Protein AF-A0A1B6G9Z6-F1 (afdb_monomer_lite)

Structure (mmCIF, N/CA/C/O backbone):
data_AF-A0A1B6G9Z6-F1
#
_entry.id   AF-A0A1B6G9Z6-F1
#
loop_
_atom_site.group_PDB
_atom_site.id
_atom_site.type_symbol
_atom_site.label_atom_id
_atom_site.label_alt_id
_atom_site.label_comp_id
_atom_site.label_asym_id
_atom_site.label_entity_id
_atom_site.label_seq_id
_atom_site.pdbx_PDB_ins_code
_atom_site.Cartn_x
_atom_site.Cartn_y
_atom_site.Cartn_z
_atom_site.occupancy
_atom_site.B_iso_or_equiv
_atom_site.auth_seq_id
_atom_site.auth_comp_id
_atom_site.auth_asym_id
_atom_site.auth_atom_id
_atom_site.pdbx_PDB_model_num
ATOM 1 N N . LYS A 1 1 ? 22.638 -33.153 -38.000 1.00 48.25 1 LYS A N 1
ATOM 2 C CA . LYS A 1 1 ? 23.305 -31.864 -37.708 1.00 48.25 1 LYS A CA 1
ATOM 3 C C . LYS A 1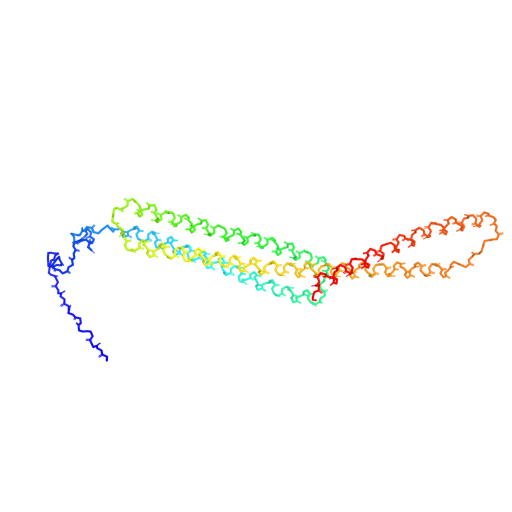 1 ? 23.834 -31.352 -39.032 1.00 48.25 1 LYS A C 1
ATOM 5 O O . LYS A 1 1 ? 24.770 -31.950 -39.539 1.00 48.25 1 LYS A O 1
ATOM 10 N N . GLU A 1 2 ? 23.176 -30.371 -39.636 1.00 52.16 2 GLU A N 1
ATOM 11 C CA . GLU A 1 2 ? 23.691 -29.736 -40.850 1.00 52.16 2 GLU A CA 1
ATOM 12 C C . GLU A 1 2 ? 24.835 -28.799 -40.450 1.00 52.16 2 GLU A C 1
ATOM 14 O O . GLU A 1 2 ? 24.663 -27.921 -39.604 1.00 52.16 2 GLU A O 1
ATOM 19 N N . GLU A 1 3 ? 26.029 -29.048 -40.985 1.00 55.34 3 GLU A N 1
ATOM 20 C CA . GLU A 1 3 ? 27.157 -28.125 -40.881 1.00 55.34 3 GLU A CA 1
ATOM 21 C C . GLU A 1 3 ? 26.872 -26.924 -41.781 1.00 55.34 3 GLU A C 1
ATOM 23 O O . GLU A 1 3 ? 26.951 -27.017 -43.008 1.00 55.34 3 GLU A O 1
ATOM 28 N N . PHE A 1 4 ? 26.549 -25.780 -41.182 1.00 66.25 4 PHE A N 1
ATOM 29 C CA . PHE A 1 4 ? 26.528 -24.519 -41.910 1.00 66.25 4 PHE A CA 1
ATOM 30 C C . PHE A 1 4 ? 27.957 -24.191 -42.361 1.00 66.25 4 PHE A C 1
ATOM 32 O O . PHE A 1 4 ? 28.792 -23.741 -41.576 1.00 66.25 4 PHE A O 1
ATOM 39 N N . LYS A 1 5 ? 28.261 -24.446 -43.637 1.00 70.50 5 LYS A N 1
ATOM 40 C CA . LYS A 1 5 ? 29.499 -23.985 -44.272 1.00 70.50 5 LYS A CA 1
ATOM 41 C C . LYS A 1 5 ? 29.357 -22.500 -44.586 1.00 70.50 5 LYS A C 1
ATOM 43 O O . LYS A 1 5 ? 28.778 -22.126 -45.603 1.00 70.50 5 LYS A O 1
ATOM 48 N N . PHE A 1 6 ? 29.884 -21.653 -43.710 1.00 80.00 6 PHE A N 1
ATOM 49 C CA . PHE A 1 6 ? 29.958 -20.216 -43.955 1.00 80.00 6 PHE A CA 1
ATOM 50 C C . PHE A 1 6 ? 31.051 -19.926 -44.989 1.00 80.00 6 PHE A C 1
ATOM 52 O O . PHE A 1 6 ? 32.215 -20.281 -44.800 1.00 80.00 6 PHE A O 1
ATOM 59 N N . LYS A 1 7 ? 30.674 -19.292 -46.103 1.00 80.00 7 LYS A N 1
ATOM 60 C CA . LYS A 1 7 ? 31.621 -18.809 -47.111 1.00 80.00 7 LYS A CA 1
ATOM 61 C C . LYS A 1 7 ? 32.137 -17.443 -46.664 1.00 80.00 7 LYS A C 1
ATOM 63 O O . LYS A 1 7 ? 31.381 -16.480 -46.651 1.00 80.00 7 LYS A O 1
ATOM 68 N N . VAL A 1 8 ? 33.414 -17.369 -46.302 1.00 83.19 8 VAL A N 1
ATOM 69 C CA . VAL A 1 8 ? 34.079 -16.097 -45.989 1.00 83.19 8 VAL A CA 1
ATOM 70 C C . VAL A 1 8 ? 34.556 -15.469 -47.294 1.00 83.19 8 VAL A C 1
ATOM 72 O O . VAL A 1 8 ? 35.263 -16.112 -48.070 1.00 83.19 8 VAL A O 1
ATOM 75 N N . VAL A 1 9 ? 34.157 -14.223 -47.539 1.00 85.50 9 VAL A N 1
ATOM 76 C CA . VAL A 1 9 ? 34.602 -13.423 -48.684 1.00 85.50 9 VAL A CA 1
ATOM 77 C C . VAL A 1 9 ? 35.387 -12.236 -48.145 1.00 85.50 9 VAL A C 1
ATOM 79 O O . VAL A 1 9 ? 34.889 -11.496 -47.301 1.00 85.50 9 VAL A O 1
ATOM 82 N N . VAL A 1 10 ? 36.625 -12.073 -48.609 1.00 87.44 10 VAL A N 1
ATOM 83 C CA . VAL A 1 10 ? 37.470 -10.928 -48.255 1.00 87.44 10 VAL A CA 1
ATOM 84 C C . VAL A 1 10 ? 37.261 -9.852 -49.314 1.00 87.44 10 VAL A C 1
ATOM 86 O O . VAL A 1 10 ? 37.514 -10.101 -50.489 1.00 87.44 10 VAL A O 1
ATOM 89 N N . CYS A 1 11 ? 36.782 -8.682 -48.896 1.00 88.00 11 CYS A N 1
ATOM 90 C CA . CYS A 1 11 ? 36.638 -7.507 -49.756 1.00 88.00 11 CYS A CA 1
ATOM 91 C C . CYS A 1 11 ? 37.896 -6.645 -49.622 1.00 88.00 11 CYS A C 1
ATOM 93 O O . CYS A 1 11 ? 38.324 -6.363 -48.501 1.00 88.00 11 CYS A O 1
ATOM 95 N N . SER A 1 12 ? 38.501 -6.255 -50.745 1.00 88.25 12 SER A N 1
ATOM 96 C CA . SER A 1 12 ? 39.761 -5.493 -50.750 1.00 88.25 12 SER A CA 1
ATOM 97 C C . SER A 1 12 ? 39.516 -3.982 -50.744 1.00 88.25 12 SER A C 1
ATOM 99 O O . SER A 1 12 ? 40.398 -3.210 -50.371 1.00 88.25 12 SER A O 1
ATOM 101 N N . CYS A 1 13 ? 38.317 -3.569 -51.154 1.00 89.19 13 CYS A N 1
ATOM 102 C CA . CYS A 1 13 ? 37.843 -2.193 -51.169 1.00 89.19 13 CYS A CA 1
ATOM 103 C C . CYS A 1 13 ? 36.321 -2.129 -50.937 1.00 89.19 13 CYS A C 1
ATOM 105 O O . CYS A 1 13 ? 35.643 -3.156 -50.840 1.00 89.19 13 CYS A O 1
ATOM 107 N N . VAL A 1 14 ? 35.781 -0.916 -50.817 1.00 89.38 14 VAL A N 1
ATOM 108 C CA . VAL A 1 14 ? 34.354 -0.674 -50.544 1.00 89.38 14 VAL A CA 1
ATOM 109 C C . VAL A 1 14 ? 33.478 -1.078 -51.741 1.00 89.38 14 VAL A C 1
ATOM 111 O O . VAL A 1 14 ? 32.367 -1.572 -51.568 1.00 89.38 14 VAL A O 1
ATOM 114 N N . GLU A 1 15 ? 34.002 -0.982 -52.960 1.00 89.69 15 GLU A N 1
ATOM 115 C CA . GLU A 1 15 ? 33.318 -1.403 -54.184 1.00 89.69 15 GLU A CA 1
ATOM 116 C C . GLU A 1 15 ? 33.105 -2.924 -54.245 1.00 89.69 15 GLU A C 1
ATOM 118 O O . GLU A 1 15 ? 32.076 -3.376 -54.750 1.00 89.69 15 GLU A O 1
ATOM 123 N N . ASP A 1 16 ? 34.039 -3.717 -53.702 1.00 91.44 16 ASP A N 1
ATOM 124 C 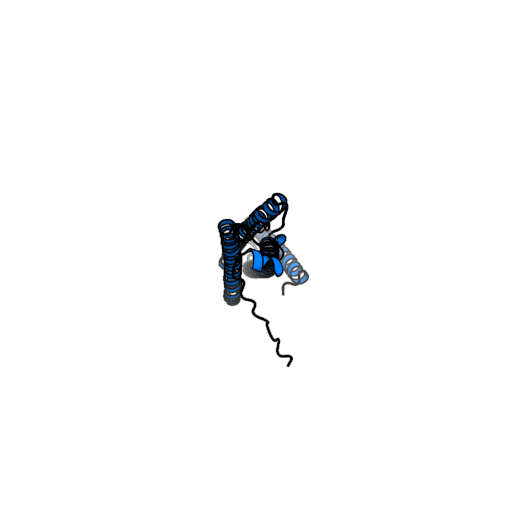CA . ASP A 1 16 ? 33.874 -5.169 -53.560 1.00 91.44 16 ASP A CA 1
ATOM 125 C C . ASP A 1 16 ? 32.736 -5.488 -52.583 1.00 91.44 16 ASP A C 1
ATOM 127 O O . ASP A 1 16 ? 31.934 -6.385 -52.836 1.00 91.44 16 ASP A O 1
ATOM 131 N N . LEU A 1 17 ? 32.632 -4.728 -51.485 1.00 89.81 17 LEU A N 1
ATOM 132 C CA . LEU A 1 17 ? 31.584 -4.896 -50.475 1.00 89.81 17 LEU A CA 1
ATOM 133 C C . LEU A 1 17 ? 30.188 -4.644 -51.065 1.00 89.81 17 LEU A C 1
ATOM 135 O O . LEU A 1 17 ? 29.261 -5.409 -50.792 1.00 89.81 17 LEU A O 1
ATOM 139 N N . HIS A 1 18 ? 30.046 -3.631 -51.926 1.00 90.81 18 HIS A N 1
ATOM 140 C CA . HIS A 1 18 ? 28.778 -3.287 -52.587 1.00 90.81 18 HIS A CA 1
ATOM 141 C C . HIS A 1 18 ? 28.264 -4.368 -53.556 1.00 90.81 18 HIS A C 1
ATOM 143 O O . HIS A 1 18 ? 27.102 -4.319 -53.953 1.00 90.81 18 HIS A O 1
ATOM 149 N N . GLN A 1 19 ? 29.089 -5.354 -53.935 1.00 89.62 19 GLN A N 1
ATOM 150 C CA . GLN A 1 19 ? 28.644 -6.514 -54.726 1.00 89.62 19 GLN A CA 1
ATOM 151 C C . GLN A 1 19 ? 27.875 -7.543 -53.886 1.00 89.62 19 GLN A C 1
ATOM 153 O O . GLN A 1 19 ? 27.158 -8.376 -54.444 1.00 89.62 19 GLN A O 1
ATOM 158 N N . TYR A 1 20 ? 28.038 -7.506 -52.559 1.00 89.69 20 TYR A N 1
ATOM 159 C CA . TYR A 1 20 ? 27.453 -8.473 -51.628 1.00 89.69 20 TYR A CA 1
ATOM 160 C C . TYR A 1 20 ? 26.425 -7.856 -50.679 1.00 89.69 20 TYR A C 1
ATOM 162 O O . TYR A 1 20 ? 25.538 -8.573 -50.222 1.00 89.69 20 TYR A O 1
ATOM 170 N N . VAL A 1 21 ? 26.548 -6.562 -50.369 1.00 89.00 21 VAL A N 1
ATOM 171 C CA . VAL A 1 21 ? 25.676 -5.844 -49.429 1.00 89.00 21 VAL A CA 1
ATOM 172 C C . VAL A 1 21 ? 25.135 -4.588 -50.097 1.00 89.00 21 VAL A C 1
ATOM 174 O O . VAL A 1 21 ? 25.886 -3.830 -50.714 1.00 89.00 21 VAL A O 1
ATOM 177 N N . ASP A 1 22 ? 23.828 -4.365 -49.972 1.00 89.06 22 ASP A N 1
ATOM 178 C CA . ASP A 1 22 ? 23.182 -3.193 -50.550 1.00 89.06 22 ASP A CA 1
ATOM 179 C C . ASP A 1 22 ? 23.637 -1.912 -49.828 1.00 89.06 22 ASP A C 1
ATOM 181 O O . ASP A 1 22 ? 23.795 -1.875 -48.607 1.00 89.06 22 ASP A O 1
ATOM 185 N N . LYS A 1 23 ? 23.820 -0.819 -50.574 1.00 88.81 23 LYS A N 1
ATOM 186 C CA . LYS A 1 23 ? 24.218 0.480 -50.006 1.00 88.81 23 LYS A CA 1
ATOM 187 C C . LYS A 1 23 ? 23.207 1.024 -48.997 1.00 88.81 23 LYS A C 1
ATOM 189 O O . LYS A 1 23 ? 23.567 1.848 -48.162 1.00 88.81 23 LYS A O 1
ATOM 194 N N . THR A 1 24 ? 21.947 0.609 -49.064 1.00 85.12 24 THR A N 1
ATOM 195 C CA . THR A 1 24 ? 20.906 0.962 -48.086 1.00 85.12 24 THR A CA 1
ATOM 196 C C . THR A 1 24 ? 21.105 0.298 -46.727 1.00 85.12 24 THR A C 1
ATOM 198 O O . THR A 1 24 ? 20.590 0.796 -45.727 1.00 85.12 24 THR A O 1
ATOM 201 N N . GLU A 1 25 ? 21.904 -0.767 -46.670 1.00 84.25 25 GLU A N 1
ATOM 202 C CA . GLU A 1 25 ? 22.231 -1.506 -45.449 1.00 84.25 25 GLU A CA 1
ATOM 203 C C . GLU A 1 25 ? 23.572 -1.081 -44.828 1.00 84.25 25 GLU A C 1
ATOM 205 O O . GLU A 1 25 ? 23.934 -1.538 -43.745 1.00 84.25 25 GLU A O 1
ATOM 210 N N . LEU A 1 26 ? 24.307 -0.195 -45.501 1.00 87.00 26 LEU A N 1
ATOM 211 C CA . LEU A 1 26 ? 25.615 0.288 -45.074 1.00 87.00 26 LEU A CA 1
ATOM 212 C C . LEU A 1 26 ? 25.521 1.709 -44.528 1.00 87.00 26 LEU A C 1
ATOM 214 O O . LEU A 1 26 ? 24.761 2.542 -45.026 1.00 87.00 26 LEU A O 1
ATOM 218 N N . THR A 1 27 ? 26.324 1.996 -43.513 1.00 87.69 27 THR A N 1
ATOM 219 C CA . THR A 1 27 ? 26.479 3.330 -42.935 1.00 87.69 27 THR A CA 1
ATOM 220 C C . THR A 1 27 ? 27.349 4.221 -43.830 1.00 87.69 27 THR A C 1
ATOM 222 O O . THR A 1 27 ? 28.038 3.752 -44.739 1.00 87.69 27 THR A O 1
ATOM 225 N N . THR A 1 28 ? 27.300 5.537 -43.618 1.00 85.06 28 THR A N 1
ATOM 226 C CA . THR A 1 28 ? 27.962 6.520 -44.499 1.00 85.06 28 THR A CA 1
ATOM 227 C C . THR A 1 28 ? 29.490 6.406 -44.542 1.00 85.06 28 THR A C 1
ATOM 229 O O . THR A 1 28 ? 30.104 6.846 -45.503 1.00 85.06 28 THR A O 1
ATOM 232 N N . ASP A 1 29 ? 30.114 5.818 -43.524 1.00 87.06 29 ASP A N 1
ATOM 233 C CA . ASP A 1 29 ? 31.548 5.493 -43.467 1.00 87.06 29 ASP A CA 1
ATOM 234 C C . ASP A 1 29 ? 31.970 4.370 -44.433 1.00 87.06 29 ASP A C 1
ATOM 236 O O . ASP A 1 29 ? 33.158 4.229 -44.716 1.00 87.06 29 ASP A O 1
ATOM 240 N N . LEU A 1 30 ? 31.009 3.611 -44.973 1.00 89.38 30 LEU A N 1
ATOM 241 C CA . LEU A 1 30 ? 31.205 2.549 -45.968 1.00 89.38 30 LEU A CA 1
ATOM 242 C C . LEU A 1 30 ? 30.547 2.890 -47.324 1.00 89.38 30 LEU A C 1
ATOM 244 O O . LEU A 1 30 ? 30.131 1.994 -48.064 1.00 89.38 30 LEU A O 1
ATOM 248 N N . ASP A 1 31 ? 30.407 4.184 -47.637 1.00 87.62 31 ASP A N 1
ATOM 249 C CA . ASP A 1 31 ? 29.687 4.709 -48.815 1.00 87.62 31 ASP A CA 1
ATOM 250 C C . ASP A 1 31 ? 28.237 4.202 -48.940 1.00 87.62 31 ASP A C 1
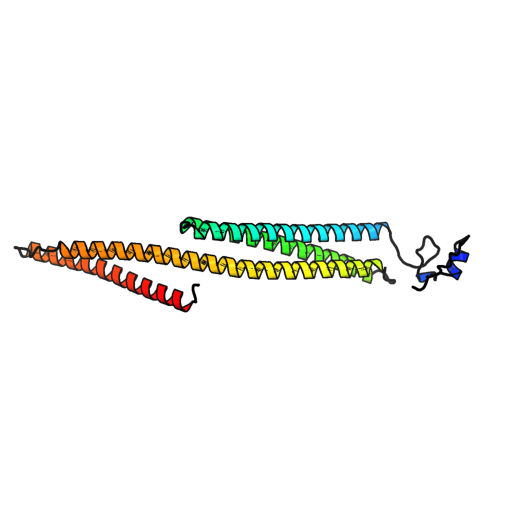ATOM 252 O O . ASP A 1 31 ? 27.693 4.012 -50.037 1.00 87.62 31 ASP A O 1
ATOM 256 N N . GLY A 1 32 ? 27.602 3.966 -47.792 1.00 86.94 32 GLY A N 1
ATOM 257 C CA . GLY A 1 32 ? 26.201 3.598 -47.693 1.00 86.94 32 GLY A CA 1
ATOM 258 C C . GLY A 1 32 ? 25.258 4.777 -47.446 1.00 86.94 32 GLY A C 1
ATOM 259 O O . GLY A 1 32 ? 25.655 5.940 -47.372 1.00 86.94 32 GLY A O 1
ATOM 260 N N . THR A 1 33 ? 23.970 4.464 -47.325 1.00 85.06 33 THR A N 1
ATOM 261 C CA . THR A 1 33 ? 22.868 5.425 -47.134 1.00 85.06 33 THR A CA 1
ATOM 262 C C . THR A 1 33 ? 22.050 5.157 -45.868 1.00 85.06 33 THR A C 1
ATOM 264 O O . THR A 1 33 ? 21.097 5.890 -45.588 1.00 85.06 33 THR A O 1
ATOM 267 N N . MET A 1 34 ? 22.420 4.143 -45.076 1.00 82.19 34 MET A N 1
ATOM 268 C CA . MET A 1 34 ? 21.815 3.896 -43.772 1.00 82.19 34 MET A CA 1
ATOM 269 C C . MET A 1 34 ? 22.160 5.056 -42.828 1.00 82.19 34 MET A C 1
ATOM 271 O O . MET A 1 34 ? 23.344 5.332 -42.603 1.00 82.19 34 MET A O 1
ATOM 275 N N . PRO A 1 35 ? 21.158 5.732 -42.241 1.00 74.81 35 PRO A N 1
ATOM 276 C CA . PRO A 1 35 ? 21.417 6.710 -41.199 1.00 74.81 35 PRO A CA 1
ATOM 277 C C . PRO A 1 35 ? 21.935 5.974 -39.964 1.00 74.81 35 PRO A C 1
ATOM 279 O O . PRO A 1 35 ? 21.319 5.016 -39.502 1.00 74.81 35 PRO A O 1
ATOM 282 N N . TYR A 1 36 ? 23.081 6.401 -39.448 1.00 81.25 36 TYR A N 1
ATOM 283 C CA . TYR A 1 36 ? 23.613 5.903 -38.188 1.00 81.25 36 TYR A CA 1
ATOM 284 C C . TYR A 1 36 ? 24.434 6.987 -37.505 1.00 81.25 36 TYR A C 1
ATOM 286 O O . TYR A 1 36 ? 25.296 7.617 -38.117 1.00 81.25 36 TYR A O 1
ATOM 294 N N . SER A 1 37 ? 24.201 7.175 -36.209 1.00 82.88 37 SER A N 1
ATOM 295 C CA . SER A 1 37 ? 25.054 7.999 -35.357 1.00 82.88 37 SER A CA 1
ATOM 296 C C . SER A 1 37 ? 25.464 7.220 -34.116 1.00 82.88 37 SER A C 1
ATOM 298 O O . SER A 1 37 ? 24.653 6.946 -33.230 1.00 82.88 37 SER A O 1
ATOM 300 N N . HIS A 1 38 ? 26.753 6.890 -34.025 1.00 84.19 38 HIS A N 1
ATOM 301 C CA . HIS A 1 38 ? 27.295 6.135 -32.896 1.00 84.19 38 HIS A CA 1
ATOM 302 C C . HIS A 1 38 ? 27.062 6.848 -31.558 1.00 84.19 38 HIS A C 1
ATOM 304 O O . HIS A 1 38 ? 26.564 6.254 -30.602 1.00 84.19 38 HIS A O 1
ATOM 310 N N . SER A 1 39 ? 27.344 8.153 -31.511 1.00 86.62 39 SER A N 1
ATOM 311 C CA . SER A 1 39 ? 27.103 8.991 -30.334 1.00 86.62 39 SER A CA 1
ATOM 312 C C . SER A 1 39 ? 25.634 8.970 -29.914 1.00 86.62 39 SER A C 1
ATOM 314 O O . SER A 1 39 ? 25.328 8.929 -28.724 1.00 86.62 39 SER A O 1
ATOM 316 N N . HIS A 1 40 ? 24.721 8.957 -30.887 1.00 81.88 40 HIS A N 1
ATOM 317 C CA . HIS A 1 40 ? 23.291 8.909 -30.623 1.00 81.88 40 HIS A CA 1
ATOM 318 C C . HIS A 1 40 ? 22.852 7.565 -30.043 1.00 81.88 40 HIS A C 1
ATOM 320 O O . HIS A 1 40 ? 22.158 7.520 -29.025 1.00 81.88 40 HIS A O 1
ATOM 326 N N . TRP A 1 41 ? 23.292 6.473 -30.667 1.00 84.56 41 TRP A N 1
ATOM 327 C CA . TRP A 1 41 ? 23.018 5.125 -30.190 1.00 84.56 41 TRP A CA 1
ATOM 328 C C . TRP A 1 41 ? 23.499 4.940 -28.744 1.00 84.56 41 TRP A C 1
ATOM 330 O O . TRP A 1 41 ? 22.740 4.448 -27.908 1.00 84.56 41 TRP A O 1
ATOM 340 N N . ILE A 1 42 ? 24.707 5.423 -28.419 1.00 88.75 42 ILE A N 1
ATOM 341 C CA . ILE A 1 42 ? 25.236 5.408 -27.048 1.00 88.75 42 ILE A CA 1
ATOM 342 C C . ILE A 1 42 ? 24.321 6.187 -26.097 1.00 88.75 42 ILE A C 1
ATOM 344 O O . ILE A 1 42 ? 23.959 5.670 -25.043 1.00 88.75 42 ILE A O 1
ATOM 348 N N . GLN A 1 43 ? 23.921 7.414 -26.446 1.00 89.50 43 GLN A N 1
ATOM 349 C CA . GLN A 1 43 ? 23.064 8.237 -25.583 1.00 89.50 43 GLN A CA 1
ATOM 350 C C . GLN A 1 43 ? 21.716 7.569 -25.297 1.00 89.50 43 GLN A C 1
ATOM 352 O O . GLN A 1 43 ? 21.284 7.524 -24.144 1.00 89.50 43 GLN A O 1
ATOM 357 N N . GLN A 1 44 ? 21.069 7.013 -26.326 1.00 86.44 44 GLN A N 1
ATOM 358 C CA . GLN A 1 44 ? 19.827 6.262 -26.148 1.00 86.44 44 GLN A CA 1
ATOM 359 C C . GLN A 1 44 ? 20.034 5.048 -25.242 1.00 86.44 44 GLN A C 1
ATOM 361 O O . GLN A 1 44 ? 19.215 4.781 -24.361 1.00 86.44 44 GLN A O 1
ATOM 366 N N . ARG A 1 45 ? 21.135 4.318 -25.444 1.00 89.88 45 ARG A N 1
ATOM 367 C CA . ARG A 1 45 ? 21.448 3.125 -24.666 1.00 89.88 45 ARG A CA 1
ATOM 368 C C . ARG A 1 45 ? 21.669 3.453 -23.191 1.00 89.88 45 ARG A C 1
ATOM 370 O O . ARG A 1 45 ? 21.104 2.775 -22.340 1.00 89.88 45 ARG A O 1
ATOM 377 N N . ILE A 1 46 ? 22.405 4.525 -22.900 1.00 92.62 46 ILE A N 1
ATOM 378 C CA . ILE A 1 46 ? 22.613 5.025 -21.536 1.00 92.62 46 ILE A CA 1
ATOM 379 C C . ILE A 1 46 ? 21.274 5.390 -20.888 1.00 92.62 46 ILE A C 1
ATOM 381 O O . ILE A 1 46 ? 21.016 4.982 -19.758 1.00 92.62 46 ILE A O 1
ATOM 385 N N . ALA A 1 47 ? 20.403 6.119 -21.590 1.00 93.12 47 ALA A N 1
ATOM 386 C CA . ALA A 1 47 ? 19.103 6.515 -21.051 1.00 93.12 47 ALA A CA 1
ATOM 387 C C . ALA A 1 47 ? 18.194 5.303 -20.764 1.00 93.12 47 ALA A C 1
ATOM 389 O O . ALA A 1 47 ? 17.556 5.237 -19.713 1.00 93.12 47 ALA A O 1
ATOM 390 N N . LEU A 1 48 ? 18.186 4.307 -21.657 1.00 93.19 48 LEU A N 1
ATOM 391 C CA . LEU A 1 48 ? 17.467 3.047 -21.453 1.00 93.19 48 LEU A CA 1
ATOM 392 C C . LEU A 1 48 ? 18.004 2.269 -20.244 1.00 93.19 48 LEU A C 1
ATOM 394 O O . LEU A 1 48 ? 17.226 1.750 -19.447 1.00 93.19 48 LEU A O 1
ATOM 398 N N . GLU A 1 49 ? 19.324 2.185 -20.088 1.00 95.12 49 GLU A N 1
ATOM 399 C CA . GLU A 1 49 ? 19.949 1.500 -18.954 1.00 95.12 49 GLU A CA 1
ATOM 400 C C . GLU A 1 49 ? 19.675 2.222 -17.632 1.00 95.12 49 GLU A C 1
ATOM 402 O O . GLU A 1 49 ? 19.367 1.570 -16.635 1.00 95.12 49 GLU A O 1
ATOM 407 N N . GLN A 1 50 ? 19.690 3.558 -17.623 1.00 95.38 50 GLN A N 1
ATOM 408 C CA . GLN A 1 50 ? 19.284 4.354 -16.463 1.00 95.38 50 GLN A CA 1
ATOM 409 C C . GLN A 1 50 ? 17.828 4.085 -16.074 1.00 95.38 50 GLN A C 1
ATOM 411 O O . GLN A 1 50 ? 17.548 3.854 -14.896 1.00 95.38 50 GLN A O 1
ATOM 416 N N . PHE A 1 51 ? 16.914 4.056 -17.048 1.00 96.44 51 PHE A N 1
ATOM 417 C CA . PHE A 1 51 ? 15.512 3.729 -16.794 1.00 96.44 51 PHE A CA 1
ATOM 418 C C . PHE A 1 51 ? 15.352 2.299 -16.259 1.00 96.44 51 PHE A C 1
ATOM 420 O O . PHE A 1 51 ? 14.710 2.093 -15.233 1.00 96.44 51 PHE A O 1
ATOM 427 N N . SER A 1 52 ? 16.021 1.321 -16.874 1.00 96.56 52 SER A N 1
ATOM 428 C CA . SER A 1 52 ? 16.035 -0.073 -16.411 1.00 96.56 52 SER A CA 1
ATOM 429 C C . SER A 1 52 ? 16.529 -0.204 -14.962 1.00 96.56 52 SER A C 1
ATOM 431 O O . SER A 1 52 ? 15.911 -0.896 -14.148 1.00 96.56 52 SER A O 1
ATOM 433 N N . CYS A 1 53 ? 17.613 0.494 -14.612 1.00 96.44 53 CYS A N 1
ATOM 434 C CA . CYS A 1 53 ? 18.132 0.547 -13.246 1.00 96.44 53 CYS A CA 1
ATOM 435 C C . CYS A 1 53 ? 17.132 1.182 -12.275 1.00 96.44 53 CYS A C 1
ATOM 437 O O . CYS A 1 53 ? 16.962 0.671 -11.169 1.00 96.44 53 CYS A O 1
ATOM 439 N N . GLN A 1 54 ? 16.444 2.250 -12.681 1.00 96.06 54 GLN A N 1
ATOM 440 C CA . GLN A 1 54 ? 15.419 2.881 -11.856 1.00 96.06 54 GLN A CA 1
ATOM 441 C C . GLN A 1 54 ? 14.228 1.948 -11.603 1.00 96.06 54 GLN A C 1
ATOM 443 O O . GLN A 1 54 ? 13.835 1.788 -10.452 1.00 96.06 54 GLN A O 1
ATOM 448 N N . THR A 1 55 ? 13.686 1.292 -12.633 1.00 96.25 55 THR A N 1
ATOM 449 C CA . THR A 1 55 ? 12.578 0.328 -12.485 1.00 96.25 55 THR A CA 1
ATOM 450 C C . THR A 1 55 ? 12.957 -0.815 -11.542 1.00 96.25 55 THR A C 1
ATOM 452 O O . THR A 1 55 ? 12.162 -1.228 -10.696 1.00 96.25 55 THR A O 1
ATOM 455 N N . ARG A 1 56 ? 14.207 -1.291 -11.622 1.00 96.25 56 ARG A N 1
ATOM 456 C CA . ARG A 1 56 ? 14.734 -2.296 -10.690 1.00 96.25 56 ARG A CA 1
ATOM 457 C C . ARG A 1 56 ? 14.831 -1.765 -9.261 1.00 96.25 56 ARG A C 1
ATOM 459 O O . ARG A 1 56 ? 14.471 -2.484 -8.337 1.00 96.25 56 ARG A O 1
ATOM 466 N N . ALA A 1 57 ? 15.310 -0.537 -9.074 1.00 96.31 57 ALA A N 1
ATOM 467 C CA . ALA A 1 57 ? 15.401 0.079 -7.753 1.00 96.31 57 ALA A CA 1
ATOM 468 C C . ALA A 1 57 ? 14.017 0.221 -7.104 1.00 96.31 57 ALA A C 1
ATOM 470 O O . ALA A 1 57 ? 13.856 -0.163 -5.951 1.00 96.31 57 ALA A O 1
ATOM 471 N N . VAL A 1 58 ? 13.015 0.672 -7.867 1.00 96.81 58 VAL A N 1
ATOM 472 C CA . VAL A 1 58 ? 11.618 0.727 -7.410 1.00 96.81 58 VAL A CA 1
ATOM 473 C C . VAL A 1 58 ? 11.136 -0.662 -6.994 1.00 96.81 58 VAL A C 1
ATOM 475 O O . VAL A 1 58 ? 10.642 -0.820 -5.884 1.00 96.81 58 VAL A O 1
ATOM 478 N N . SER A 1 59 ? 11.353 -1.685 -7.826 1.00 96.12 59 SER A N 1
ATOM 479 C CA . SER A 1 59 ? 10.950 -3.063 -7.501 1.00 96.12 59 SER A CA 1
ATOM 480 C C . SER A 1 59 ? 11.564 -3.550 -6.179 1.00 96.12 59 SER A C 1
ATOM 482 O O . SER A 1 59 ? 10.857 -4.077 -5.327 1.00 96.12 59 SER A O 1
ATOM 484 N N . LEU A 1 60 ? 12.860 -3.298 -5.960 1.00 96.38 60 LEU A N 1
ATOM 485 C CA . LEU A 1 60 ? 13.545 -3.661 -4.713 1.00 96.38 60 LEU A CA 1
ATOM 486 C C . LEU A 1 60 ? 12.991 -2.909 -3.493 1.00 96.38 60 LEU A C 1
ATOM 488 O O . LEU A 1 60 ? 12.850 -3.504 -2.425 1.00 96.38 60 LEU A O 1
ATOM 492 N N . SER A 1 61 ? 12.660 -1.623 -3.640 1.00 97.06 61 SER A N 1
ATOM 493 C CA . SER A 1 61 ? 12.026 -0.838 -2.573 1.00 97.06 61 SER A CA 1
ATOM 494 C C . SER A 1 61 ? 10.652 -1.400 -2.190 1.00 97.06 61 SER A C 1
ATOM 496 O O . SER A 1 61 ? 10.319 -1.460 -1.004 1.00 97.06 61 SER A O 1
ATOM 498 N N . LEU A 1 62 ? 9.865 -1.841 -3.177 1.00 96.25 62 LEU A N 1
ATOM 499 C CA . LEU A 1 62 ? 8.551 -2.451 -2.952 1.00 96.25 62 LEU A CA 1
ATOM 500 C C . LEU A 1 62 ? 8.661 -3.821 -2.279 1.00 96.25 62 LEU A C 1
ATOM 502 O O . LEU A 1 62 ? 7.892 -4.109 -1.358 1.00 96.25 62 LEU A O 1
ATOM 506 N N . ASP A 1 63 ? 9.629 -4.643 -2.684 1.00 94.44 63 ASP A N 1
ATOM 507 C CA . ASP A 1 63 ? 9.903 -5.938 -2.056 1.00 94.44 63 ASP A CA 1
ATOM 508 C C . ASP A 1 63 ? 10.323 -5.770 -0.590 1.00 94.44 63 ASP A C 1
ATOM 510 O O . ASP A 1 63 ? 9.806 -6.461 0.294 1.00 94.44 63 ASP A O 1
ATOM 514 N N . ASP A 1 64 ? 11.219 -4.819 -0.309 1.00 95.75 64 ASP A N 1
ATOM 515 C CA . ASP A 1 64 ? 11.657 -4.518 1.054 1.00 95.75 64 ASP A CA 1
ATOM 516 C C . ASP A 1 64 ? 10.498 -4.040 1.935 1.00 95.75 64 ASP A C 1
ATOM 518 O O . ASP A 1 64 ? 10.316 -4.521 3.057 1.00 95.75 64 ASP A O 1
ATOM 522 N N . PHE A 1 65 ? 9.677 -3.127 1.421 1.00 95.62 65 PHE A N 1
ATOM 523 C CA . PHE A 1 65 ? 8.504 -2.655 2.141 1.00 95.62 65 PHE A CA 1
ATOM 524 C C . PHE A 1 65 ? 7.499 -3.789 2.382 1.00 95.62 65 PHE A C 1
ATOM 526 O O . PHE A 1 65 ? 7.071 -3.995 3.516 1.00 95.62 65 PHE A O 1
ATOM 533 N N . THR A 1 66 ? 7.197 -4.600 1.367 1.00 93.25 66 THR A N 1
ATOM 534 C CA . THR A 1 66 ? 6.310 -5.771 1.485 1.00 93.25 66 THR A CA 1
ATOM 535 C C . THR A 1 66 ? 6.809 -6.756 2.542 1.00 93.25 66 THR A C 1
ATOM 537 O O . THR A 1 66 ? 6.022 -7.275 3.338 1.00 93.25 66 THR A O 1
ATOM 540 N N . ARG A 1 67 ? 8.123 -7.002 2.593 1.00 92.69 67 ARG A N 1
ATOM 541 C CA . ARG A 1 67 ? 8.754 -7.835 3.622 1.00 92.69 67 ARG A CA 1
ATOM 542 C C . ARG A 1 67 ? 8.549 -7.243 5.019 1.00 92.69 67 ARG A C 1
ATOM 544 O O . ARG A 1 67 ? 8.071 -7.955 5.901 1.00 92.69 67 ARG A O 1
ATOM 551 N N . ARG A 1 68 ? 8.820 -5.946 5.202 1.00 91.06 68 ARG A N 1
ATOM 552 C CA . ARG A 1 68 ? 8.607 -5.240 6.480 1.00 91.06 68 ARG A CA 1
ATOM 553 C C . ARG A 1 68 ? 7.146 -5.278 6.937 1.00 91.06 68 ARG A C 1
ATOM 555 O O . ARG A 1 68 ? 6.883 -5.459 8.124 1.00 91.06 68 ARG A O 1
ATOM 562 N N . LEU A 1 69 ? 6.189 -5.164 6.013 1.00 90.06 69 LEU A N 1
ATOM 563 C CA . LEU A 1 69 ? 4.761 -5.275 6.332 1.00 90.06 69 LEU A CA 1
ATOM 564 C C . LEU A 1 69 ? 4.393 -6.660 6.880 1.00 90.06 69 LEU A C 1
ATOM 566 O O . LEU A 1 69 ? 3.648 -6.760 7.856 1.00 90.06 69 LEU A O 1
ATOM 570 N N . ARG A 1 70 ? 4.947 -7.730 6.295 1.00 86.56 70 ARG A N 1
ATOM 571 C CA . ARG A 1 70 ? 4.720 -9.107 6.765 1.00 86.56 70 ARG A CA 1
ATOM 572 C C . ARG A 1 70 ? 5.318 -9.350 8.146 1.00 86.56 70 ARG A C 1
ATOM 574 O O . ARG A 1 70 ? 4.666 -9.972 8.976 1.00 86.56 70 ARG A O 1
ATOM 581 N N . GLU A 1 71 ? 6.527 -8.854 8.391 1.00 85.38 71 GLU A N 1
ATOM 582 C CA . GLU A 1 71 ? 7.199 -8.967 9.693 1.00 85.38 71 GLU A CA 1
ATOM 583 C C . GLU A 1 71 ? 6.405 -8.243 10.786 1.00 85.38 71 GLU A C 1
ATOM 585 O O . GLU A 1 71 ? 6.117 -8.814 11.835 1.00 85.38 71 GLU A O 1
ATOM 590 N N . SER A 1 72 ? 5.935 -7.030 10.500 1.00 82.00 72 SER A N 1
ATOM 591 C CA . SER A 1 72 ? 5.146 -6.246 11.448 1.00 82.00 72 SER A CA 1
ATOM 592 C C . SER A 1 72 ? 3.779 -6.870 11.777 1.00 82.00 72 SER A C 1
ATOM 594 O O . SER A 1 72 ? 3.315 -6.799 12.916 1.00 82.00 72 SER A O 1
ATOM 596 N N . ALA A 1 73 ? 3.142 -7.547 10.814 1.00 74.12 73 ALA A N 1
ATOM 597 C CA . ALA A 1 73 ? 1.902 -8.282 11.065 1.00 74.12 73 ALA A CA 1
ATOM 598 C C . ALA A 1 73 ? 2.087 -9.430 12.080 1.00 74.12 73 ALA A C 1
ATOM 600 O O . ALA A 1 73 ? 1.169 -9.727 12.845 1.00 74.12 73 ALA A O 1
ATOM 601 N N . VAL A 1 74 ? 3.272 -10.053 12.120 1.00 66.69 74 VAL A N 1
ATOM 602 C CA . VAL A 1 74 ? 3.608 -11.092 13.109 1.00 66.69 74 VAL A CA 1
ATOM 603 C C . VAL A 1 74 ? 3.741 -10.490 14.508 1.00 66.69 74 VAL A C 1
ATOM 605 O O . VAL A 1 74 ? 3.228 -11.064 15.467 1.00 66.69 74 VAL A O 1
ATOM 608 N N . GLU A 1 75 ? 4.368 -9.319 14.629 1.00 66.88 75 GLU A N 1
ATOM 609 C CA . GLU A 1 75 ? 4.539 -8.628 15.915 1.00 66.88 75 GLU A CA 1
ATOM 610 C C . GLU A 1 75 ? 3.198 -8.214 16.537 1.00 66.88 75 GLU A C 1
ATOM 612 O O . GLU A 1 75 ? 2.987 -8.385 17.739 1.00 66.88 75 GLU A O 1
ATOM 617 N N . LEU A 1 76 ? 2.248 -7.747 15.720 1.00 70.19 76 LEU A N 1
ATOM 618 C CA . LEU A 1 76 ? 0.896 -7.419 16.184 1.00 70.19 76 LEU A CA 1
ATOM 619 C C . LEU A 1 76 ? 0.123 -8.645 16.686 1.00 70.19 76 LEU A C 1
ATOM 621 O O . LEU A 1 76 ? -0.611 -8.540 17.672 1.00 70.19 76 LEU A O 1
ATOM 625 N N . GLY A 1 77 ? 0.338 -9.814 16.075 1.00 65.31 77 GLY A N 1
ATOM 626 C CA . GLY A 1 77 ? -0.218 -11.087 16.541 1.00 65.31 77 GLY A CA 1
ATOM 627 C C . GLY A 1 77 ? 0.219 -11.473 17.962 1.00 65.31 77 GLY A C 1
ATOM 628 O O . GLY A 1 77 ? -0.450 -12.279 18.605 1.00 65.31 77 GLY A O 1
ATOM 629 N N . GLY A 1 78 ? 1.296 -10.867 18.478 1.00 63.81 78 GLY A N 1
ATOM 630 C CA . GLY A 1 78 ? 1.799 -11.048 19.842 1.00 63.81 78 GLY A CA 1
ATOM 631 C C . GLY A 1 78 ? 1.123 -10.186 20.918 1.00 63.81 78 GLY A C 1
ATOM 632 O O . GLY A 1 78 ? 1.502 -10.292 22.082 1.00 63.81 78 GLY A O 1
ATOM 633 N N . GLY A 1 79 ? 0.135 -9.350 20.569 1.00 63.50 79 GLY A N 1
ATOM 634 C CA . GLY A 1 79 ? -0.614 -8.533 21.537 1.00 63.50 79 GLY A CA 1
ATOM 635 C C . GLY A 1 79 ? -0.180 -7.067 21.628 1.00 63.50 79 GLY A C 1
ATOM 636 O O . GLY A 1 79 ? -0.187 -6.494 22.718 1.00 63.50 79 GLY A O 1
ATOM 637 N N . GLY A 1 80 ? 0.184 -6.447 20.501 1.00 69.69 80 GLY A N 1
ATOM 638 C CA . GLY A 1 80 ? 0.471 -5.007 20.447 1.00 69.69 80 GLY A CA 1
ATOM 639 C C . GLY A 1 80 ? -0.723 -4.143 20.887 1.00 69.69 80 GLY A C 1
ATOM 640 O O . GLY A 1 80 ? -1.881 -4.517 20.679 1.00 69.69 80 GLY A O 1
ATOM 641 N N . THR A 1 81 ? -0.449 -2.982 21.493 1.00 80.25 81 THR A N 1
ATOM 642 C CA . THR A 1 81 ? -1.489 -2.035 21.934 1.00 80.25 81 THR A CA 1
ATOM 643 C C . THR A 1 81 ? -2.180 -1.356 20.747 1.00 80.25 81 THR A C 1
ATOM 645 O O . THR A 1 81 ? -1.626 -1.281 19.647 1.00 80.25 81 THR A O 1
ATOM 648 N N . LEU A 1 82 ? -3.391 -0.830 20.976 1.00 85.06 82 LEU A N 1
ATOM 649 C CA . LEU A 1 82 ? -4.162 -0.088 19.969 1.00 85.06 82 LEU A CA 1
ATOM 650 C C . LEU A 1 82 ? -3.353 1.086 19.389 1.00 85.06 82 LEU A C 1
ATOM 652 O O . LEU A 1 82 ? -3.286 1.260 18.176 1.00 85.06 82 LEU A O 1
ATOM 656 N N . GLU A 1 83 ? -2.674 1.835 20.258 1.00 86.94 83 GLU A N 1
ATOM 657 C CA . GLU A 1 83 ? -1.835 2.984 19.895 1.00 86.94 83 GLU A CA 1
ATOM 658 C C . GLU A 1 83 ? -0.680 2.588 18.968 1.00 86.94 83 GLU A C 1
ATOM 660 O O . GLU A 1 83 ? -0.426 3.262 17.970 1.00 86.94 83 GLU A O 1
ATOM 665 N N . VAL A 1 84 ? -0.006 1.467 19.257 1.00 86.62 84 VAL A N 1
ATOM 666 C CA . VAL A 1 84 ? 1.095 0.957 18.426 1.00 86.62 84 VAL A CA 1
ATOM 667 C C . VAL A 1 84 ? 0.578 0.538 17.054 1.00 86.62 84 VAL A C 1
ATOM 669 O O . VAL A 1 84 ? 1.161 0.917 16.040 1.00 86.62 84 VAL A O 1
ATOM 672 N N . ALA A 1 85 ? -0.536 -0.194 17.004 1.00 87.25 85 ALA A N 1
ATOM 673 C CA . ALA A 1 85 ? -1.143 -0.617 15.746 1.00 87.25 85 ALA A CA 1
ATOM 674 C C . ALA A 1 85 ? -1.613 0.577 14.893 1.00 87.25 85 ALA A C 1
ATOM 676 O O . ALA A 1 85 ? -1.470 0.561 13.669 1.00 87.25 85 ALA A O 1
ATOM 677 N N . GLN A 1 86 ? -2.117 1.640 15.526 1.00 89.81 86 GLN A N 1
ATOM 678 C CA . GLN A 1 86 ? -2.559 2.845 14.830 1.00 89.81 86 GLN A CA 1
ATOM 679 C C . GLN A 1 86 ? -1.380 3.678 14.312 1.00 89.81 86 GLN A C 1
ATOM 681 O O . GLN A 1 86 ? -1.387 4.097 13.154 1.00 89.81 86 GLN A O 1
ATOM 686 N N . ALA A 1 87 ? -0.339 3.869 15.127 1.00 90.19 87 ALA A N 1
ATOM 687 C CA . ALA A 1 87 ? 0.889 4.541 14.704 1.00 90.19 87 ALA A CA 1
ATOM 688 C C . ALA A 1 87 ? 1.555 3.804 13.533 1.00 90.19 87 ALA A C 1
ATOM 690 O O . ALA A 1 87 ? 2.010 4.427 12.572 1.00 90.19 87 ALA A O 1
ATOM 691 N N . LEU A 1 88 ? 1.554 2.473 13.589 1.00 90.25 88 LEU A N 1
ATOM 692 C CA . LEU A 1 88 ? 2.063 1.623 12.527 1.00 90.25 88 LEU A CA 1
ATOM 693 C C . LEU A 1 88 ? 1.283 1.813 11.221 1.00 90.25 88 LEU A C 1
ATOM 695 O O . LEU A 1 88 ? 1.906 2.004 10.180 1.00 90.25 88 LEU A O 1
ATOM 699 N N . LEU A 1 89 ? -0.053 1.801 11.261 1.00 91.25 89 LEU A N 1
ATOM 700 C CA . LEU A 1 89 ? -0.887 2.019 10.075 1.00 91.25 89 LEU A CA 1
ATOM 701 C C . LEU A 1 89 ? -0.572 3.365 9.401 1.00 91.25 89 LEU A C 1
ATOM 703 O O . LEU A 1 89 ? -0.432 3.427 8.179 1.00 91.25 89 LEU A O 1
ATOM 707 N N . VAL A 1 90 ? -0.413 4.429 10.193 1.00 93.50 90 VAL A N 1
ATOM 708 C CA . VAL A 1 90 ? -0.059 5.765 9.689 1.00 93.50 90 VAL A CA 1
ATOM 709 C C . VAL A 1 90 ? 1.330 5.763 9.049 1.00 93.50 90 VAL A C 1
ATOM 711 O O . VAL A 1 90 ? 1.488 6.237 7.924 1.00 93.50 90 VAL A O 1
ATOM 714 N N . ALA A 1 91 ? 2.330 5.197 9.730 1.00 92.88 91 ALA A N 1
ATOM 715 C CA . ALA A 1 91 ? 3.694 5.123 9.214 1.00 92.88 91 ALA A CA 1
ATOM 716 C C . ALA A 1 91 ? 3.765 4.317 7.905 1.00 92.88 91 ALA A C 1
ATOM 718 O O . ALA A 1 91 ? 4.357 4.764 6.923 1.00 92.88 91 ALA A O 1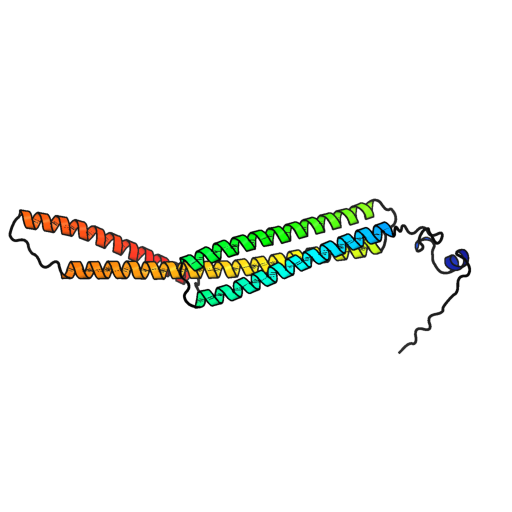
ATOM 719 N N . GLN A 1 92 ? 3.108 3.155 7.869 1.00 94.75 92 GLN A N 1
ATOM 720 C CA . GLN A 1 92 ? 3.039 2.300 6.687 1.00 94.75 92 GLN A CA 1
ATOM 721 C C . GLN A 1 92 ? 2.300 2.987 5.525 1.00 94.75 92 GLN A C 1
ATOM 723 O O . GLN A 1 92 ? 2.740 2.877 4.383 1.00 94.75 92 GLN A O 1
ATOM 728 N N . GLY A 1 93 ? 1.227 3.738 5.799 1.00 96.00 93 GLY A N 1
ATOM 729 C CA . GLY A 1 93 ? 0.501 4.508 4.782 1.00 96.00 93 GLY A CA 1
ATOM 730 C C . GLY A 1 93 ? 1.314 5.665 4.193 1.00 96.00 93 GLY A C 1
ATOM 731 O O . GLY A 1 93 ? 1.231 5.938 2.991 1.00 96.00 93 GLY A O 1
ATOM 732 N N . GLY A 1 94 ? 2.149 6.309 5.013 1.00 96.88 94 GLY A N 1
ATOM 733 C CA . GLY A 1 94 ? 3.112 7.310 4.549 1.00 96.88 94 GLY A CA 1
ATOM 734 C C . GLY A 1 94 ? 4.146 6.713 3.591 1.00 96.88 94 GLY A C 1
ATOM 735 O O . GLY A 1 94 ? 4.340 7.232 2.492 1.00 96.88 94 GLY A O 1
ATOM 736 N N . GLU A 1 95 ? 4.754 5.583 3.963 1.00 96.06 95 GLU A N 1
ATOM 737 C CA . GLU A 1 95 ? 5.705 4.865 3.101 1.00 96.06 95 GLU A CA 1
ATOM 738 C C . GLU A 1 95 ? 5.057 4.365 1.802 1.00 96.06 95 GLU A C 1
ATOM 740 O O . GLU A 1 95 ? 5.645 4.525 0.735 1.00 96.06 95 GLU A O 1
ATOM 745 N N . TYR A 1 96 ? 3.832 3.828 1.860 1.00 97.38 96 TYR A N 1
ATOM 746 C CA . TYR A 1 96 ? 3.067 3.452 0.666 1.00 97.38 96 TYR A CA 1
ATOM 747 C C . TYR A 1 96 ? 2.916 4.637 -0.298 1.00 97.38 96 TYR A C 1
ATOM 749 O O . TYR A 1 96 ? 3.222 4.515 -1.482 1.00 97.38 96 TYR A O 1
ATOM 757 N N . THR A 1 97 ? 2.513 5.805 0.213 1.00 97.44 97 THR A N 1
ATOM 758 C CA . THR A 1 97 ? 2.329 7.015 -0.607 1.00 97.44 97 THR A CA 1
ATOM 759 C C . THR A 1 97 ? 3.646 7.455 -1.248 1.00 97.44 97 THR A C 1
ATOM 761 O O . THR A 1 97 ? 3.694 7.726 -2.447 1.00 97.44 97 THR A O 1
ATOM 764 N N . ARG A 1 98 ? 4.741 7.438 -0.480 1.00 97.75 98 ARG A N 1
ATOM 765 C CA . ARG A 1 98 ? 6.091 7.745 -0.970 1.00 97.75 98 ARG A CA 1
ATOM 766 C C . ARG A 1 98 ? 6.522 6.800 -2.098 1.00 97.75 98 ARG A C 1
ATOM 768 O O . ARG A 1 98 ? 7.048 7.244 -3.113 1.00 97.75 98 ARG A O 1
ATOM 775 N N . LEU A 1 99 ? 6.279 5.498 -1.949 1.00 97.56 99 LEU A N 1
ATOM 776 C CA . LEU A 1 99 ? 6.614 4.494 -2.966 1.00 97.56 99 LEU A CA 1
ATOM 777 C C . LEU A 1 99 ? 5.754 4.642 -4.230 1.00 97.56 99 LEU A C 1
ATOM 779 O O . LEU A 1 99 ? 6.265 4.487 -5.339 1.00 97.56 99 LEU A O 1
ATOM 783 N N . LYS A 1 100 ? 4.478 5.018 -4.093 1.00 97.50 100 LYS A N 1
ATOM 784 C CA . LYS A 1 100 ? 3.612 5.357 -5.236 1.00 97.50 100 LYS A CA 1
ATOM 785 C C . LYS A 1 100 ? 4.144 6.549 -6.024 1.00 97.50 100 LYS A C 1
ATOM 787 O O . LYS A 1 100 ? 4.128 6.530 -7.253 1.00 97.50 100 LYS A O 1
ATOM 792 N N . GLU A 1 101 ? 4.666 7.562 -5.339 1.00 96.88 101 GLU A N 1
ATOM 793 C CA . GLU A 1 101 ? 5.329 8.687 -6.001 1.00 96.88 101 GLU A CA 1
ATOM 794 C C . GLU A 1 101 ? 6.592 8.242 -6.753 1.00 96.88 101 GLU A C 1
ATOM 796 O O . GLU A 1 101 ? 6.808 8.677 -7.885 1.00 96.88 101 GLU A O 1
ATOM 801 N N . GLU A 1 102 ? 7.402 7.339 -6.188 1.00 96.56 102 GLU A N 1
ATOM 802 C CA . GLU A 1 102 ? 8.582 6.787 -6.873 1.00 96.56 102 GLU A CA 1
ATOM 803 C C . GLU A 1 102 ? 8.220 6.030 -8.159 1.00 96.56 102 GLU A C 1
ATOM 805 O O . GLU A 1 102 ? 8.864 6.244 -9.194 1.00 96.56 102 GLU A O 1
ATOM 810 N N . ILE A 1 103 ? 7.175 5.195 -8.117 1.00 97.00 103 ILE A N 1
ATOM 811 C CA . ILE A 1 103 ? 6.628 4.498 -9.293 1.00 97.00 103 ILE A CA 1
ATOM 812 C C . ILE A 1 103 ? 6.191 5.520 -10.346 1.00 97.00 103 ILE A C 1
ATOM 814 O O . ILE A 1 103 ? 6.624 5.445 -11.496 1.00 97.00 103 ILE A O 1
ATOM 818 N N . LEU A 1 104 ? 5.393 6.518 -9.954 1.00 96.75 104 LEU A N 1
ATOM 819 C CA . LEU A 1 104 ? 4.891 7.545 -10.867 1.00 96.75 104 LEU A CA 1
ATOM 820 C C . LEU A 1 104 ? 6.032 8.334 -11.524 1.00 96.75 104 LEU A C 1
ATOM 822 O O . LEU A 1 104 ? 5.988 8.641 -12.717 1.00 96.75 104 LEU A O 1
ATOM 826 N N . LEU A 1 105 ? 7.071 8.673 -10.760 1.00 96.75 105 LEU A N 1
ATOM 827 C CA . LEU A 1 105 ? 8.254 9.356 -11.280 1.00 96.75 105 LEU A CA 1
ATOM 828 C C . LEU A 1 105 ? 9.049 8.472 -12.248 1.00 96.75 105 LEU A C 1
ATOM 830 O O . LEU A 1 105 ? 9.573 8.984 -13.239 1.00 96.75 105 LEU A O 1
ATOM 834 N N . ALA A 1 106 ? 9.148 7.166 -11.988 1.00 97.06 106 ALA A N 1
ATOM 835 C CA . ALA A 1 106 ? 9.764 6.219 -12.912 1.00 97.06 106 ALA A CA 1
ATOM 836 C C . ALA A 1 106 ? 8.952 6.094 -14.211 1.00 97.06 106 ALA A C 1
ATOM 838 O O . ALA A 1 106 ? 9.532 6.205 -15.292 1.00 97.06 106 ALA A O 1
ATOM 839 N N . ALA A 1 107 ? 7.625 5.976 -14.122 1.00 97.31 107 ALA A N 1
ATOM 840 C CA . ALA A 1 107 ? 6.735 5.911 -15.280 1.00 97.31 107 ALA A CA 1
ATOM 841 C C . ALA A 1 107 ? 6.865 7.162 -16.163 1.00 97.31 107 ALA A C 1
ATOM 843 O O . ALA A 1 107 ? 7.154 7.046 -17.352 1.00 97.31 107 ALA A O 1
ATOM 844 N N . LYS A 1 108 ? 6.802 8.364 -15.570 1.00 96.62 108 LYS A N 1
ATOM 845 C CA . LYS A 1 108 ? 6.987 9.639 -16.291 1.00 96.62 108 LYS A CA 1
ATOM 846 C C . LYS A 1 108 ? 8.325 9.721 -17.029 1.00 96.62 108 LYS A C 1
ATOM 848 O O . LYS A 1 108 ? 8.392 10.242 -18.140 1.00 96.62 108 LYS A O 1
ATOM 853 N N . ARG A 1 109 ? 9.407 9.216 -16.426 1.00 95.06 109 ARG A N 1
ATOM 854 C CA . ARG A 1 109 ? 10.725 9.166 -17.082 1.00 95.06 109 ARG A CA 1
ATOM 855 C C . ARG A 1 109 ? 10.735 8.186 -18.252 1.00 95.06 109 ARG A C 1
ATOM 857 O O . ARG A 1 109 ? 11.277 8.524 -19.301 1.00 95.06 109 ARG A O 1
ATOM 864 N N . GLY A 1 110 ? 10.121 7.014 -18.094 1.00 96.56 110 GLY A N 1
ATOM 865 C CA . GLY A 1 110 ? 9.972 6.038 -19.174 1.00 96.56 110 GLY A CA 1
ATOM 866 C C . GLY A 1 110 ? 9.133 6.573 -20.337 1.00 96.56 110 GLY A C 1
ATOM 867 O O . GLY A 1 110 ? 9.532 6.436 -21.491 1.00 96.56 110 GLY A O 1
ATOM 868 N N . GLU A 1 111 ? 8.024 7.258 -20.052 1.00 96.44 111 GLU A N 1
ATOM 869 C CA . GLU A 1 111 ? 7.187 7.922 -21.060 1.00 96.44 111 GLU A CA 1
ATOM 870 C C . GLU A 1 111 ? 7.941 9.032 -21.801 1.00 96.44 111 GLU A C 1
ATOM 872 O O . GLU A 1 111 ? 7.884 9.094 -23.029 1.00 96.44 111 GLU A O 1
ATOM 877 N N . SER A 1 112 ? 8.692 9.873 -21.080 1.00 95.69 112 SER A N 1
ATOM 878 C CA . SER A 1 112 ? 9.536 10.909 -21.689 1.00 95.69 112 SER A CA 1
ATOM 879 C C . SER A 1 112 ? 10.589 10.294 -22.610 1.00 95.69 112 SER A C 1
ATOM 881 O O . SER A 1 112 ? 10.737 10.728 -23.749 1.00 95.69 112 SER A O 1
ATOM 883 N N . LEU A 1 113 ? 11.279 9.244 -22.152 1.00 94.06 113 LEU A N 1
ATOM 884 C CA . LEU A 1 113 ? 12.274 8.530 -22.953 1.00 94.06 113 LEU A CA 1
ATOM 885 C C . LEU A 1 113 ? 11.649 7.928 -24.219 1.00 94.06 113 LEU A C 1
ATOM 887 O O . LEU A 1 113 ? 12.211 8.034 -25.309 1.00 94.06 113 LEU A O 1
ATOM 891 N N . LEU A 1 114 ? 10.472 7.316 -24.091 1.00 94.31 114 LEU A N 1
ATOM 892 C CA . LEU A 1 114 ? 9.731 6.755 -25.215 1.00 94.31 114 LEU A CA 1
ATOM 893 C C . LEU A 1 114 ? 9.313 7.842 -26.217 1.00 94.31 114 LEU A C 1
ATOM 895 O O . LEU A 1 114 ? 9.440 7.644 -27.429 1.00 94.31 114 LEU A O 1
ATOM 899 N N . GLY A 1 115 ? 8.851 8.990 -25.718 1.00 92.31 115 GLY A N 1
ATOM 900 C CA . GLY A 1 115 ? 8.533 10.175 -26.512 1.00 92.31 115 GLY A CA 1
ATOM 901 C C . GLY A 1 115 ? 9.739 10.669 -27.308 1.00 92.31 115 GLY A C 1
ATOM 902 O O . GLY A 1 115 ? 9.641 10.825 -28.526 1.00 92.31 115 GLY A O 1
ATOM 903 N N . ASP A 1 116 ? 10.892 10.803 -26.654 1.00 89.75 116 ASP A N 1
ATOM 904 C CA . ASP A 1 116 ? 12.141 11.247 -27.278 1.00 89.75 116 ASP A CA 1
ATOM 905 C C . ASP A 1 116 ? 12.607 10.296 -28.391 1.00 89.75 116 ASP A C 1
ATOM 907 O O . ASP A 1 116 ? 13.068 10.738 -29.448 1.00 89.75 116 ASP A O 1
ATOM 911 N N . ILE A 1 117 ? 12.495 8.978 -28.183 1.00 88.19 117 ILE A N 1
ATOM 912 C CA . ILE A 1 117 ? 12.867 7.979 -29.198 1.00 88.19 117 ILE A CA 1
ATOM 913 C C . ILE A 1 117 ? 11.896 8.040 -30.391 1.00 88.19 117 ILE A C 1
ATOM 915 O O . ILE A 1 117 ? 12.332 8.052 -31.544 1.00 88.19 117 ILE A O 1
ATOM 919 N N . ARG A 1 118 ? 10.583 8.135 -30.137 1.00 88.88 118 ARG A N 1
ATOM 920 C CA . ARG A 1 118 ? 9.550 8.194 -31.188 1.00 88.88 118 ARG A CA 1
ATOM 921 C C . ARG A 1 118 ? 9.600 9.486 -32.004 1.00 88.88 118 ARG A C 1
ATOM 923 O O . ARG A 1 118 ? 9.459 9.430 -33.224 1.00 88.88 118 ARG A O 1
ATOM 930 N N . GLN A 1 119 ? 9.821 10.634 -31.363 1.00 86.19 119 GLN A N 1
ATOM 931 C CA . GLN A 1 119 ? 9.948 11.924 -32.047 1.00 86.19 119 GLN A CA 1
ATOM 932 C C . GLN A 1 119 ? 11.135 11.934 -33.015 1.00 86.19 119 GLN A C 1
ATOM 934 O O . GLN A 1 119 ? 11.066 12.533 -34.083 1.00 86.19 119 GLN A O 1
ATOM 939 N N . ARG A 1 120 ? 12.231 11.256 -32.675 1.00 77.25 120 ARG A N 1
ATOM 940 C CA . ARG A 1 120 ? 13.385 11.170 -33.574 1.00 77.25 120 ARG A CA 1
ATOM 941 C C . ARG A 1 120 ? 13.135 10.245 -34.756 1.00 77.25 120 ARG A C 1
ATOM 943 O O . ARG A 1 120 ? 13.460 10.614 -35.878 1.00 77.25 120 ARG A O 1
ATOM 950 N N . LEU A 1 121 ? 12.470 9.111 -34.531 1.00 77.06 121 LEU A N 1
ATOM 951 C CA . LEU A 1 121 ? 12.052 8.220 -35.617 1.00 77.06 121 LEU A CA 1
ATOM 952 C C . LEU A 1 121 ? 11.133 8.894 -36.641 1.00 77.06 121 LEU A C 1
ATOM 954 O O . LEU A 1 121 ? 11.120 8.475 -37.795 1.00 77.06 121 LEU A O 1
ATOM 958 N N . SER A 1 122 ? 10.354 9.905 -36.244 1.00 77.06 122 SER A N 1
ATOM 959 C CA . SER A 1 122 ? 9.516 10.660 -37.181 1.00 77.06 122 SER A CA 1
ATOM 960 C C . SER A 1 122 ? 10.281 11.741 -37.953 1.00 77.06 122 SER A C 1
ATOM 962 O O . SER A 1 122 ? 9.822 12.159 -39.013 1.00 77.06 122 SER A O 1
ATOM 964 N N . GLN A 1 123 ? 11.446 12.175 -37.459 1.00 72.88 123 GLN A N 1
ATOM 965 C CA . GLN A 1 123 ? 12.311 13.168 -38.109 1.00 72.88 123 GLN A CA 1
ATOM 966 C C . GLN A 1 123 ? 13.302 12.543 -39.103 1.00 72.88 123 GLN A C 1
ATOM 968 O O . GLN A 1 123 ? 13.804 13.242 -39.982 1.00 72.88 123 GLN A O 1
ATOM 973 N N . THR A 1 124 ? 13.578 11.241 -38.994 1.00 65.62 124 THR A N 1
ATOM 974 C CA . THR A 1 124 ? 14.477 10.518 -39.902 1.00 65.62 124 THR A CA 1
ATOM 975 C C . THR A 1 124 ? 13.682 9.745 -40.965 1.00 65.62 124 THR A C 1
ATOM 977 O O . THR A 1 124 ? 12.884 8.880 -40.602 1.00 65.62 124 THR A O 1
ATOM 980 N N . PRO A 1 125 ? 13.892 9.992 -42.275 1.00 59.00 125 PRO A N 1
ATOM 981 C CA . PRO A 1 125 ? 13.147 9.316 -43.347 1.00 59.00 125 PRO A CA 1
ATOM 982 C C . PRO A 1 125 ? 13.429 7.805 -43.426 1.00 59.00 125 PRO A C 1
ATOM 984 O O . PRO A 1 125 ? 12.602 7.040 -43.918 1.00 59.00 125 PRO A O 1
ATOM 987 N N . THR A 1 126 ? 14.574 7.367 -42.908 1.00 62.09 126 THR A N 1
ATOM 988 C CA . THR A 1 126 ? 15.011 5.972 -42.823 1.00 62.09 126 THR A CA 1
ATOM 989 C C . THR A 1 126 ? 15.075 5.546 -41.354 1.00 62.09 126 THR A C 1
ATOM 991 O O . THR A 1 126 ? 15.666 6.228 -40.520 1.00 62.09 126 THR A O 1
ATOM 994 N N . LYS A 1 127 ? 14.411 4.434 -41.011 1.00 65.00 127 LYS A N 1
ATOM 995 C CA . LYS A 1 127 ? 14.294 3.948 -39.626 1.00 65.00 127 LYS A CA 1
ATOM 996 C C . LYS A 1 127 ? 15.548 3.172 -39.231 1.00 65.00 127 LYS A C 1
ATOM 998 O O . LYS A 1 127 ? 15.818 2.127 -39.815 1.00 65.00 127 LYS A O 1
ATOM 1003 N N . GLU A 1 128 ? 16.258 3.628 -38.202 1.00 68.94 128 GLU A N 1
ATOM 1004 C CA . GLU A 1 128 ? 17.334 2.844 -37.589 1.00 68.94 128 GLU A CA 1
ATOM 1005 C C . GLU A 1 128 ? 16.752 1.583 -36.907 1.00 68.94 128 GLU A C 1
ATOM 1007 O O . GLU A 1 128 ? 15.902 1.713 -36.016 1.00 68.94 128 GLU A O 1
ATOM 1012 N N . PRO A 1 129 ? 17.201 0.360 -37.252 1.00 69.00 129 PRO A N 1
ATOM 1013 C CA . PRO A 1 129 ? 16.700 -0.879 -36.641 1.00 69.00 129 PRO A CA 1
ATOM 1014 C C . PRO A 1 129 ? 16.862 -0.924 -35.110 1.00 69.00 129 PRO A C 1
ATOM 1016 O O . PRO A 1 129 ? 16.023 -1.480 -34.399 1.00 69.00 129 PRO A O 1
ATOM 1019 N N . SER A 1 130 ? 17.917 -0.289 -34.589 1.00 71.44 130 SER A N 1
ATOM 1020 C CA . SER A 1 130 ? 18.223 -0.168 -33.155 1.00 71.44 130 SER A CA 1
ATOM 1021 C C . SER A 1 130 ? 17.155 0.606 -32.372 1.00 71.44 130 SER A C 1
ATOM 1023 O O . SER A 1 130 ? 16.867 0.274 -31.222 1.00 71.44 130 SER A O 1
ATOM 1025 N N . SER A 1 131 ? 16.523 1.600 -32.999 1.00 76.56 131 SER A N 1
ATOM 1026 C CA . SER A 1 131 ? 15.510 2.442 -32.361 1.00 76.56 131 SER A CA 1
ATOM 1027 C C . SER A 1 131 ? 14.209 1.675 -32.100 1.00 76.56 131 SER A C 1
ATOM 1029 O O . SER A 1 131 ? 13.578 1.882 -31.066 1.00 76.56 131 SER A O 1
ATOM 1031 N N . LEU A 1 132 ? 13.834 0.733 -32.975 1.00 80.94 132 LEU A N 1
ATOM 1032 C CA . LEU A 1 132 ? 12.672 -0.139 -32.752 1.00 80.94 132 LEU A CA 1
ATOM 1033 C C . LEU A 1 132 ? 12.893 -1.085 -31.565 1.00 80.94 132 LEU A C 1
ATOM 1035 O O . LEU A 1 132 ? 12.001 -1.248 -30.737 1.00 80.94 132 LEU A O 1
ATOM 1039 N N . ALA A 1 133 ? 14.091 -1.663 -31.442 1.00 85.75 133 ALA A N 1
ATOM 1040 C CA . ALA A 1 133 ? 14.436 -2.514 -30.303 1.00 85.75 133 ALA A CA 1
ATOM 1041 C C . ALA A 1 133 ? 14.401 -1.738 -28.974 1.00 85.75 133 ALA A C 1
ATOM 1043 O O . ALA A 1 133 ? 13.890 -2.246 -27.974 1.00 85.75 133 ALA A O 1
ATOM 1044 N N . ASN A 1 134 ? 14.898 -0.496 -28.974 1.00 87.75 134 ASN A N 1
ATOM 1045 C CA . ASN A 1 134 ? 14.861 0.380 -27.803 1.00 87.75 134 ASN A CA 1
ATOM 1046 C C . ASN A 1 134 ? 13.424 0.760 -27.415 1.00 87.75 134 ASN A C 1
ATOM 1048 O O . ASN A 1 134 ? 13.103 0.723 -26.231 1.00 87.75 134 ASN A O 1
ATOM 1052 N N . ILE A 1 135 ? 12.545 1.053 -28.382 1.00 91.06 135 ILE A N 1
ATOM 1053 C CA . ILE A 1 135 ? 11.114 1.303 -28.124 1.00 91.06 135 ILE A CA 1
ATOM 1054 C C . ILE A 1 135 ? 10.476 0.115 -27.415 1.00 91.06 135 ILE A C 1
ATOM 1056 O O . ILE A 1 135 ? 9.932 0.285 -26.327 1.00 91.06 135 ILE A O 1
ATOM 1060 N N . THR A 1 136 ? 10.610 -1.085 -27.980 1.00 91.81 136 THR A N 1
ATOM 1061 C CA . THR A 1 136 ? 10.034 -2.300 -27.393 1.00 91.81 136 THR A CA 1
ATOM 1062 C C . THR A 1 136 ? 10.569 -2.549 -25.981 1.00 91.81 136 THR A C 1
ATOM 1064 O O . THR A 1 136 ? 9.833 -2.993 -25.103 1.00 91.81 136 THR A O 1
ATOM 1067 N N . ALA A 1 137 ? 11.849 -2.252 -25.732 1.00 93.88 137 ALA A N 1
ATOM 1068 C CA . ALA A 1 137 ? 12.442 -2.387 -24.406 1.00 93.88 137 ALA A CA 1
ATOM 1069 C C . ALA A 1 137 ? 11.843 -1.398 -23.391 1.00 93.88 137 ALA A C 1
ATOM 1071 O O . ALA A 1 137 ? 11.521 -1.807 -22.275 1.00 93.88 137 ALA A O 1
ATOM 1072 N N . VAL A 1 138 ? 11.666 -0.124 -23.765 1.00 95.62 138 VAL A N 1
ATOM 1073 C CA . VAL A 1 138 ? 11.049 0.892 -22.894 1.00 95.62 138 VAL A CA 1
ATOM 1074 C C . VAL A 1 138 ? 9.578 0.570 -22.634 1.00 95.62 138 VAL A C 1
ATOM 1076 O O . VAL A 1 138 ? 9.154 0.592 -21.483 1.00 95.62 138 VAL A O 1
ATOM 1079 N N . GLU A 1 139 ? 8.814 0.218 -23.670 1.00 96.06 139 GLU A N 1
ATOM 1080 C CA . GLU A 1 139 ? 7.403 -0.175 -23.545 1.00 96.06 139 GLU A CA 1
ATOM 1081 C C . GLU A 1 139 ? 7.242 -1.374 -22.612 1.00 96.06 139 GLU A C 1
ATOM 1083 O O . GLU A 1 139 ? 6.418 -1.348 -21.702 1.00 96.06 139 GLU A O 1
ATOM 1088 N N . ARG A 1 140 ? 8.084 -2.400 -22.771 1.00 96.94 140 ARG A N 1
ATOM 1089 C CA . ARG A 1 140 ? 8.074 -3.561 -21.880 1.00 96.94 140 ARG A CA 1
ATOM 1090 C C . ARG A 1 140 ? 8.367 -3.175 -20.430 1.00 96.94 140 ARG A C 1
ATOM 1092 O O . ARG A 1 140 ? 7.703 -3.684 -19.535 1.00 96.94 140 ARG A O 1
ATOM 1099 N N . LEU A 1 141 ? 9.351 -2.308 -20.187 1.00 97.19 141 LEU A N 1
ATOM 1100 C CA . LEU A 1 141 ? 9.681 -1.850 -18.834 1.00 97.19 141 LEU A CA 1
ATOM 1101 C C . LEU A 1 141 ? 8.547 -1.024 -18.207 1.00 97.19 141 LEU A C 1
ATOM 1103 O O . LEU A 1 141 ? 8.331 -1.131 -17.004 1.00 97.19 141 LEU A O 1
ATOM 1107 N N . LEU A 1 142 ? 7.821 -0.234 -19.004 1.00 97.94 142 LEU A N 1
ATOM 1108 C CA . LEU A 1 142 ? 6.637 0.503 -18.552 1.00 97.94 142 LEU A CA 1
ATOM 1109 C C . LEU A 1 142 ? 5.499 -0.445 -18.162 1.00 97.94 142 LEU A C 1
ATOM 1111 O O . LEU A 1 142 ? 4.959 -0.306 -17.071 1.00 97.94 142 LEU A O 1
ATOM 1115 N N . VAL A 1 143 ? 5.204 -1.450 -18.994 1.00 97.69 143 VAL A N 1
ATOM 1116 C CA . VAL A 1 143 ? 4.197 -2.478 -18.674 1.00 97.69 143 VAL A CA 1
ATOM 1117 C C . VAL A 1 143 ? 4.569 -3.224 -17.390 1.00 97.69 143 VAL A C 1
ATOM 1119 O O . VAL A 1 143 ? 3.735 -3.397 -16.511 1.00 97.69 143 VAL A O 1
ATOM 1122 N N . GLN A 1 144 ? 5.838 -3.610 -17.230 1.00 96.31 144 GLN A N 1
ATOM 1123 C CA . GLN A 1 144 ? 6.302 -4.265 -16.002 1.00 96.31 144 GLN A CA 1
ATOM 1124 C C . GLN A 1 144 ? 6.148 -3.371 -14.766 1.00 96.31 144 GLN A C 1
ATOM 1126 O O . GLN A 1 144 ? 5.816 -3.866 -13.690 1.00 96.31 144 GLN A O 1
ATOM 1131 N N . LEU A 1 145 ? 6.393 -2.066 -14.899 1.00 96.94 145 LEU A N 1
ATOM 1132 C CA . LEU A 1 145 ? 6.219 -1.111 -13.808 1.00 96.94 145 LEU A CA 1
ATOM 1133 C C . LEU A 1 145 ? 4.738 -0.965 -13.419 1.00 96.94 145 LEU A C 1
ATOM 1135 O O . LEU A 1 145 ? 4.437 -0.974 -12.229 1.00 96.94 145 LEU A O 1
ATOM 1139 N N . GLU A 1 146 ? 3.829 -0.909 -14.396 1.00 96.88 146 GLU A N 1
ATOM 1140 C CA . GLU A 1 146 ? 2.373 -0.876 -14.179 1.00 96.88 146 GLU A CA 1
ATOM 1141 C C . GLU A 1 146 ? 1.865 -2.161 -13.498 1.00 96.88 146 GLU A C 1
ATOM 1143 O O . GLU A 1 146 ? 1.122 -2.107 -12.519 1.00 96.88 146 GLU A O 1
ATOM 1148 N N . GLU A 1 147 ? 2.310 -3.335 -13.954 1.00 96.38 147 GLU A N 1
ATOM 1149 C CA . GLU A 1 147 ? 1.979 -4.617 -13.313 1.00 96.38 147 GLU A CA 1
ATOM 1150 C C . GLU A 1 147 ? 2.487 -4.680 -11.864 1.00 96.38 147 GLU A C 1
ATOM 1152 O O . GLU A 1 147 ? 1.791 -5.173 -10.967 1.00 96.38 147 GLU A O 1
ATOM 1157 N N . THR A 1 148 ? 3.692 -4.153 -11.623 1.00 94.12 148 THR A N 1
ATOM 1158 C CA . THR A 1 148 ? 4.291 -4.079 -10.285 1.00 94.12 148 THR A CA 1
ATOM 1159 C C . THR A 1 148 ? 3.485 -3.146 -9.381 1.00 94.12 148 THR A C 1
ATOM 1161 O O . THR A 1 148 ? 3.186 -3.506 -8.244 1.00 94.12 148 THR A O 1
ATOM 1164 N N . GLU A 1 149 ? 3.077 -1.983 -9.891 1.00 95.81 149 GLU A N 1
ATOM 1165 C CA . GLU A 1 149 ? 2.221 -1.030 -9.182 1.00 95.81 149 GLU A CA 1
ATOM 1166 C C . GLU A 1 149 ? 0.877 -1.649 -8.803 1.00 95.81 149 GLU A C 1
ATOM 1168 O O . GLU A 1 149 ? 0.465 -1.584 -7.647 1.00 95.81 149 GLU A O 1
ATOM 1173 N N . ARG A 1 150 ? 0.211 -2.303 -9.755 1.00 96.81 150 ARG A N 1
ATOM 1174 C CA . ARG A 1 150 ? -1.074 -2.957 -9.508 1.00 96.81 150 ARG A CA 1
ATOM 1175 C C . ARG A 1 150 ? -0.953 -4.033 -8.427 1.00 96.81 150 ARG A C 1
ATOM 1177 O O . ARG A 1 150 ? -1.773 -4.090 -7.515 1.00 96.81 150 ARG A O 1
ATOM 1184 N N . THR A 1 151 ? 0.072 -4.879 -8.522 1.00 95.38 151 THR A N 1
ATOM 1185 C CA . THR A 1 151 ? 0.328 -5.938 -7.531 1.00 95.38 151 THR A CA 1
ATOM 1186 C C . THR A 1 151 ? 0.594 -5.340 -6.149 1.00 95.38 151 THR A C 1
ATOM 1188 O O . THR A 1 151 ? 0.128 -5.862 -5.133 1.00 95.38 151 THR A O 1
ATOM 1191 N N . PHE A 1 152 ? 1.320 -4.223 -6.108 1.00 95.19 152 PHE A N 1
ATOM 1192 C CA . PHE A 1 152 ? 1.603 -3.494 -4.884 1.00 95.19 152 PHE A CA 1
ATOM 1193 C C . PHE A 1 152 ? 0.337 -2.897 -4.247 1.00 95.19 152 PHE A C 1
ATOM 1195 O O . PHE A 1 152 ? 0.121 -3.070 -3.046 1.00 95.19 152 PHE A O 1
ATOM 1202 N N . ASP A 1 153 ? -0.533 -2.275 -5.045 1.00 96.31 153 ASP A N 1
ATOM 1203 C CA . ASP A 1 153 ? -1.808 -1.712 -4.591 1.00 96.31 153 ASP A CA 1
ATOM 1204 C C . ASP A 1 153 ? -2.734 -2.791 -4.024 1.00 96.31 153 ASP A C 1
ATOM 1206 O O . ASP A 1 153 ? -3.290 -2.626 -2.938 1.00 96.31 153 ASP A O 1
ATOM 1210 N N . GLU A 1 154 ? -2.875 -3.917 -4.728 1.00 95.56 154 GLU A N 1
ATOM 1211 C CA . GLU A 1 154 ? -3.687 -5.048 -4.270 1.00 95.56 154 GLU A CA 1
ATOM 1212 C C . GLU A 1 154 ? -3.176 -5.590 -2.926 1.00 95.56 154 GLU A C 1
ATOM 1214 O O . GLU A 1 154 ? -3.966 -5.833 -2.007 1.00 95.56 154 GLU A O 1
ATOM 1219 N N . PHE A 1 155 ? -1.855 -5.732 -2.777 1.00 93.81 155 PHE A N 1
ATOM 1220 C CA . PHE A 1 155 ? -1.247 -6.157 -1.518 1.00 93.81 155 PHE A CA 1
ATOM 1221 C C . PHE A 1 155 ? -1.516 -5.154 -0.390 1.00 93.81 155 PHE A C 1
ATOM 1223 O O . PHE A 1 155 ? -1.943 -5.546 0.700 1.00 93.81 155 PHE A O 1
ATOM 1230 N N . TRP A 1 156 ? -1.302 -3.861 -0.643 1.00 95.38 156 TRP A N 1
ATOM 1231 C CA . TRP A 1 156 ? -1.522 -2.810 0.347 1.00 95.38 156 TRP A CA 1
ATOM 1232 C C . TRP A 1 156 ? -2.985 -2.718 0.782 1.00 95.38 156 TRP A C 1
ATOM 1234 O O . TRP A 1 156 ? -3.265 -2.618 1.977 1.00 95.38 156 TRP A O 1
ATOM 1244 N N . GLN A 1 157 ? -3.934 -2.801 -0.151 1.00 94.38 157 GLN A N 1
ATOM 1245 C CA . GLN A 1 157 ? -5.364 -2.795 0.162 1.00 94.38 157 GLN A CA 1
ATOM 1246 C C . GLN A 1 157 ? -5.737 -3.954 1.088 1.00 94.38 157 GLN A C 1
ATOM 1248 O O . GLN A 1 157 ? -6.416 -3.750 2.091 1.00 94.38 157 GLN A O 1
ATOM 1253 N N . GLN A 1 158 ? -5.247 -5.163 0.804 1.00 91.56 158 GLN A N 1
ATOM 1254 C CA . GLN A 1 158 ? -5.504 -6.326 1.656 1.00 91.56 158 GLN A CA 1
ATOM 1255 C C . GLN A 1 158 ? -4.852 -6.187 3.035 1.00 91.56 158 GLN A C 1
ATOM 1257 O O . GLN A 1 158 ? -5.489 -6.471 4.052 1.00 91.56 158 GLN A O 1
ATOM 1262 N N . HIS A 1 159 ? -3.588 -5.757 3.084 1.00 91.06 159 HIS A N 1
ATOM 1263 C CA . HIS A 1 159 ? -2.847 -5.581 4.334 1.00 91.06 159 HIS A CA 1
ATOM 1264 C C . HIS A 1 159 ? -3.479 -4.502 5.217 1.00 91.06 159 HIS A C 1
ATOM 1266 O O . HIS A 1 159 ? -3.782 -4.752 6.383 1.00 91.06 159 HIS A O 1
ATOM 1272 N N . SER A 1 160 ? -3.739 -3.323 4.651 1.00 92.31 160 SER A N 1
ATOM 1273 C CA . SER A 1 160 ? -4.368 -2.215 5.366 1.00 92.31 160 SER A CA 1
ATOM 1274 C C . SER A 1 160 ? -5.778 -2.576 5.827 1.00 92.31 160 SER A C 1
ATOM 1276 O O . SER A 1 160 ? -6.093 -2.321 6.985 1.00 92.31 160 SER A O 1
ATOM 1278 N N . ALA A 1 161 ? -6.604 -3.231 5.004 1.00 90.69 161 ALA A N 1
ATOM 1279 C CA . ALA A 1 161 ? -7.936 -3.677 5.417 1.00 90.69 161 ALA A CA 1
ATOM 1280 C C . ALA A 1 161 ? -7.874 -4.613 6.634 1.00 90.69 161 ALA A C 1
ATOM 1282 O O . ALA A 1 161 ? -8.590 -4.397 7.609 1.00 90.69 161 ALA A O 1
ATOM 1283 N N . ARG A 1 162 ? -6.967 -5.599 6.631 1.00 87.94 162 ARG A N 1
ATOM 1284 C CA . ARG A 1 162 ? -6.760 -6.491 7.786 1.00 87.94 162 ARG A CA 1
ATOM 1285 C C . ARG A 1 162 ? -6.319 -5.731 9.034 1.00 87.94 162 ARG A C 1
ATOM 1287 O O . ARG A 1 162 ? -6.788 -6.031 10.127 1.00 87.94 162 ARG A O 1
ATOM 1294 N N . LEU A 1 163 ? -5.437 -4.744 8.885 1.00 88.38 163 LEU A N 1
ATOM 1295 C CA . LEU A 1 163 ? -4.975 -3.940 10.014 1.00 88.38 163 LEU A CA 1
ATOM 1296 C C . LEU A 1 163 ? -6.095 -3.057 10.589 1.00 88.38 163 LEU A C 1
ATOM 1298 O O . LEU A 1 163 ? -6.214 -2.951 11.807 1.00 88.38 163 LEU A O 1
ATOM 1302 N N . HIS A 1 164 ? -6.962 -2.491 9.745 1.00 90.44 164 HIS A N 1
ATOM 1303 C CA . HIS A 1 164 ? -8.163 -1.779 10.200 1.00 90.44 164 HIS A CA 1
ATOM 1304 C C . HIS A 1 164 ? -9.123 -2.716 10.938 1.00 90.44 164 HIS A C 1
ATOM 1306 O O . HIS A 1 164 ? -9.579 -2.380 12.024 1.00 90.44 164 HIS A O 1
ATOM 1312 N N . GLN A 1 165 ? -9.366 -3.919 10.410 1.00 88.50 165 GLN A N 1
ATOM 1313 C CA . GLN A 1 165 ? -10.198 -4.922 11.084 1.00 88.50 165 GLN A CA 1
ATOM 1314 C C . GLN A 1 165 ? -9.633 -5.318 12.455 1.00 88.50 165 GLN A C 1
ATOM 1316 O O . GLN A 1 165 ? -10.391 -5.487 13.410 1.00 88.50 165 GLN A O 1
ATOM 1321 N N . TYR A 1 166 ? -8.307 -5.446 12.565 1.00 87.50 166 TYR A N 1
ATOM 1322 C CA . TYR A 1 166 ? -7.628 -5.689 13.837 1.00 87.50 166 TYR A CA 1
ATOM 1323 C C . TYR A 1 166 ? -7.811 -4.522 14.816 1.00 87.50 166 TYR A C 1
ATOM 1325 O O . TYR A 1 166 ? -8.117 -4.747 15.986 1.00 87.50 166 TYR A O 1
ATOM 1333 N N . LEU A 1 167 ? -7.657 -3.279 14.349 1.00 89.25 167 LEU A N 1
ATOM 1334 C CA . LEU A 1 167 ? -7.874 -2.083 15.166 1.00 89.25 167 LEU A CA 1
ATOM 1335 C C . LEU A 1 167 ? -9.317 -1.996 15.666 1.00 89.25 167 LEU A C 1
ATOM 1337 O O . LEU A 1 167 ? -9.529 -1.774 16.853 1.00 89.25 167 LEU A O 1
ATOM 1341 N N . GLU A 1 168 ? -10.300 -2.228 14.796 1.00 90.38 168 GLU A N 1
ATOM 1342 C CA . GLU A 1 168 ? -11.715 -2.259 15.177 1.00 90.38 168 GLU A CA 1
ATOM 1343 C C . GLU A 1 168 ? -11.985 -3.309 16.260 1.00 90.38 168 GLU A C 1
ATOM 1345 O O . GLU A 1 168 ? -12.666 -3.016 17.243 1.00 90.38 168 GLU A O 1
ATOM 1350 N N . LEU A 1 169 ? -11.387 -4.500 16.139 1.00 89.19 169 LEU A N 1
ATOM 1351 C CA . LEU A 1 169 ? -11.483 -5.542 17.163 1.00 89.19 169 LEU A CA 1
ATOM 1352 C C . LEU A 1 169 ? -10.849 -5.113 18.485 1.00 89.19 169 LEU A C 1
ATOM 1354 O O . LEU A 1 169 ? -11.437 -5.332 19.541 1.00 89.19 169 LEU A O 1
ATOM 1358 N N . LYS A 1 170 ? -9.676 -4.478 18.452 1.00 89.81 170 LYS A N 1
ATOM 1359 C CA . LYS A 1 170 ? -9.017 -4.008 19.676 1.00 89.81 170 LYS A CA 1
ATOM 1360 C C . LYS A 1 170 ? -9.782 -2.887 20.366 1.00 89.81 170 LYS A C 1
ATOM 1362 O O . LYS A 1 170 ? -9.880 -2.910 21.592 1.00 89.81 170 LYS A O 1
ATOM 1367 N N . THR A 1 171 ? -10.370 -1.971 19.606 1.00 91.25 171 THR A N 1
ATOM 1368 C CA . THR A 1 171 ? -11.265 -0.942 20.144 1.00 91.25 171 THR A CA 1
ATOM 1369 C C . THR A 1 171 ? -12.497 -1.582 20.778 1.00 91.25 171 THR A C 1
ATOM 1371 O O . THR A 1 171 ? -12.800 -1.303 21.934 1.00 91.25 171 THR A O 1
ATOM 1374 N N . PHE A 1 172 ? -13.139 -2.530 20.087 1.00 92.81 172 PHE A N 1
ATOM 1375 C CA . PHE A 1 172 ? -14.279 -3.270 20.630 1.00 92.81 172 PHE A CA 1
ATOM 1376 C C . PHE A 1 172 ? -13.934 -3.992 21.943 1.00 92.81 172 PHE A C 1
ATOM 1378 O O . PHE A 1 172 ? -14.678 -3.897 22.915 1.00 92.81 172 PHE A O 1
ATOM 1385 N N . GLU A 1 173 ? -12.794 -4.689 22.006 1.00 91.56 173 GLU A N 1
ATOM 1386 C CA . GLU A 1 173 ? -12.332 -5.370 23.224 1.00 91.56 173 GLU A CA 1
ATOM 1387 C C . GLU A 1 173 ? -12.089 -4.394 24.388 1.00 91.56 173 GLU A C 1
ATOM 1389 O O . GLU A 1 173 ? -12.364 -4.726 25.547 1.00 91.56 173 GLU A O 1
ATOM 1394 N N . GLN A 1 174 ? -11.557 -3.203 24.101 1.00 92.50 174 GLN A N 1
ATOM 1395 C CA . GLN A 1 174 ? -11.333 -2.155 25.094 1.00 92.50 174 GLN A CA 1
ATOM 1396 C C . GLN A 1 174 ? -12.656 -1.589 25.618 1.00 92.50 174 GLN A C 1
ATOM 1398 O O . GLN A 1 174 ? -12.840 -1.506 26.836 1.00 92.50 174 GLN A O 1
ATOM 1403 N N . ASP A 1 175 ? -13.581 -1.260 24.719 1.00 94.75 175 ASP A N 1
ATOM 1404 C CA . ASP A 1 175 ? -14.897 -0.720 25.060 1.00 94.75 175 ASP A CA 1
ATOM 1405 C C . ASP A 1 175 ? -15.722 -1.739 25.846 1.00 94.75 175 ASP A C 1
ATOM 1407 O O . ASP A 1 175 ? -16.307 -1.406 26.878 1.00 94.75 175 ASP A O 1
ATOM 1411 N N . PHE A 1 176 ? -15.683 -3.011 25.438 1.00 95.19 176 PHE A N 1
ATOM 1412 C CA . PHE A 1 176 ? -16.320 -4.108 26.161 1.00 95.19 176 PHE A CA 1
ATOM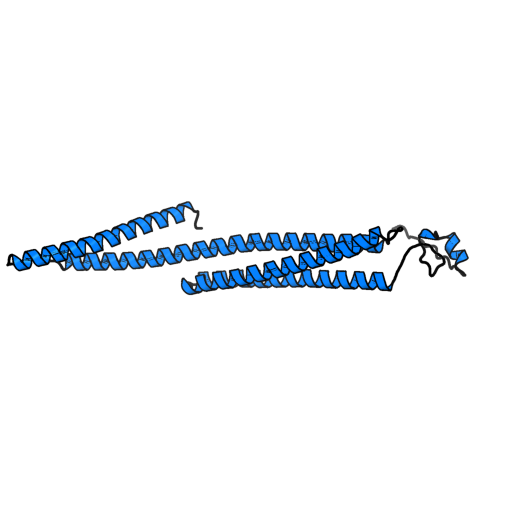 1413 C C . PHE A 1 176 ? -15.836 -4.184 27.611 1.00 95.19 176 PHE A C 1
ATOM 1415 O O . PHE A 1 176 ? -16.645 -4.200 28.540 1.00 95.19 176 PHE A O 1
ATOM 1422 N N . LYS A 1 177 ? -14.514 -4.172 27.826 1.00 95.38 177 LYS A N 1
ATOM 1423 C CA . LYS A 1 177 ? -13.932 -4.191 29.177 1.00 95.38 177 LYS A CA 1
ATOM 1424 C C . LYS A 1 177 ? -14.310 -2.951 29.985 1.00 95.38 177 LYS A C 1
ATOM 1426 O O . LYS A 1 177 ? -14.552 -3.065 31.187 1.00 95.38 177 LYS A O 1
ATOM 1431 N N . ALA A 1 178 ? -14.353 -1.777 29.354 1.00 95.69 178 ALA A N 1
ATOM 1432 C CA . ALA A 1 178 ? -14.729 -0.533 30.016 1.00 95.69 178 ALA A CA 1
ATOM 1433 C C . ALA A 1 178 ? -16.189 -0.564 30.499 1.00 95.69 178 ALA A C 1
ATOM 1435 O O . ALA A 1 178 ? -16.446 -0.251 31.665 1.00 95.69 178 ALA A O 1
ATOM 1436 N N . ILE A 1 179 ? -17.116 -1.001 29.641 1.00 96.12 179 ILE A N 1
ATOM 1437 C CA . ILE A 1 179 ? -18.540 -1.145 29.970 1.00 96.12 179 ILE A CA 1
ATOM 1438 C C . ILE A 1 179 ? -18.740 -2.213 31.043 1.00 96.12 179 ILE A C 1
ATOM 1440 O O . ILE A 1 179 ? -19.431 -1.960 32.025 1.00 96.12 179 ILE A O 1
ATOM 1444 N N . GLN A 1 180 ? -18.087 -3.372 30.920 1.00 96.25 180 GLN A N 1
ATOM 1445 C CA . GLN A 1 180 ? -18.152 -4.427 31.933 1.00 96.25 180 GLN A CA 1
ATOM 1446 C C . GLN A 1 180 ? -17.750 -3.895 33.317 1.00 96.25 180 GLN A C 1
ATOM 1448 O O . GLN A 1 180 ? -18.497 -4.044 34.281 1.00 96.25 180 GLN A O 1
ATOM 1453 N N . CYS A 1 181 ? -16.620 -3.185 33.406 1.00 96.88 181 CYS A N 1
ATOM 1454 C CA . CYS A 1 181 ? -16.171 -2.576 34.658 1.00 96.88 181 CYS A CA 1
ATOM 1455 C C . CYS A 1 181 ? -17.150 -1.517 35.195 1.00 96.88 181 CYS A C 1
ATOM 1457 O O . CYS A 1 181 ? -17.252 -1.341 36.410 1.00 96.88 181 CYS A O 1
ATOM 1459 N N . ALA A 1 182 ? -17.824 -0.763 34.322 1.00 95.62 182 ALA A N 1
ATOM 1460 C CA . ALA A 1 182 ? -18.825 0.224 34.726 1.00 95.62 182 ALA A CA 1
ATOM 1461 C C . ALA A 1 182 ? -20.079 -0.455 35.296 1.00 95.62 182 ALA A C 1
ATOM 1463 O O . ALA A 1 182 ? -20.514 -0.111 36.396 1.00 95.62 182 ALA A O 1
ATOM 1464 N N . LEU A 1 183 ? -20.598 -1.476 34.609 1.00 94.88 183 LEU A N 1
ATOM 1465 C CA . LEU A 1 183 ? -21.760 -2.245 35.050 1.00 94.88 183 LEU A CA 1
ATOM 1466 C C . LEU A 1 183 ? -21.493 -2.993 36.362 1.00 94.88 183 LEU A C 1
ATOM 1468 O O . LEU A 1 183 ? -22.328 -2.938 37.263 1.00 94.88 183 LEU A O 1
ATOM 1472 N N . ASP A 1 184 ? -20.318 -3.606 36.527 1.00 96.31 184 ASP A N 1
ATOM 1473 C CA . ASP A 1 184 ? -19.927 -4.264 37.782 1.00 96.31 184 ASP A CA 1
ATOM 1474 C C . ASP A 1 184 ? -19.891 -3.272 38.956 1.00 96.31 184 ASP A C 1
ATOM 1476 O O . ASP A 1 184 ? -20.357 -3.575 40.060 1.00 96.31 184 ASP A O 1
ATOM 1480 N N . ARG A 1 185 ? -19.382 -2.051 38.727 1.00 95.94 185 ARG A N 1
ATOM 1481 C CA . ARG A 1 185 ? -19.415 -0.978 39.735 1.00 95.94 185 ARG A CA 1
ATOM 1482 C C . ARG A 1 185 ? -20.843 -0.563 40.058 1.00 95.94 185 ARG A C 1
ATOM 1484 O O . ARG A 1 185 ? -21.165 -0.440 41.235 1.00 95.94 185 ARG A O 1
ATOM 1491 N N . HIS A 1 186 ? -21.691 -0.376 39.049 1.00 94.69 186 HIS A N 1
ATOM 1492 C CA . HIS A 1 186 ? -23.089 -0.004 39.253 1.00 94.69 186 HIS A CA 1
ATOM 1493 C C . HIS A 1 186 ? -23.850 -1.079 40.037 1.00 94.69 186 HIS A C 1
ATOM 1495 O O . HIS A 1 186 ? -24.549 -0.748 40.991 1.00 94.69 186 HIS A O 1
ATOM 1501 N N . LEU A 1 187 ? -23.666 -2.362 39.706 1.00 95.00 187 LEU A N 1
ATOM 1502 C CA . LEU A 1 187 ? -24.250 -3.486 40.445 1.00 95.00 187 LEU A CA 1
ATOM 1503 C C . LEU A 1 187 ? -23.805 -3.497 41.908 1.00 95.00 187 LEU A C 1
ATOM 1505 O O . LEU A 1 187 ? -24.630 -3.689 42.803 1.00 95.00 187 LEU A O 1
ATOM 1509 N N . LYS A 1 188 ? -22.518 -3.241 42.162 1.00 95.75 188 LYS A N 1
ATOM 1510 C CA . LYS A 1 188 ? -21.997 -3.116 43.524 1.00 95.75 188 LYS A CA 1
ATOM 1511 C C . LYS A 1 188 ? -22.649 -1.951 44.272 1.00 95.75 188 LYS A C 1
ATOM 1513 O O . LYS A 1 188 ? -23.119 -2.154 45.385 1.00 95.75 188 LYS A O 1
ATOM 1518 N N . THR A 1 189 ? -22.740 -0.771 43.654 1.00 94.06 189 THR A N 1
ATOM 1519 C CA . THR A 1 189 ? -23.424 0.387 44.248 1.00 94.06 189 THR A CA 1
ATOM 1520 C C . THR A 1 189 ? -24.877 0.058 44.580 1.00 94.06 189 THR A C 1
ATOM 1522 O O . THR A 1 189 ? -25.306 0.313 45.698 1.00 94.06 189 THR A O 1
ATOM 1525 N N . VAL A 1 190 ? -25.620 -0.581 43.668 1.00 93.19 190 VAL A N 1
ATOM 1526 C CA . VAL A 1 190 ? -27.006 -1.016 43.922 1.00 93.19 190 VAL A CA 1
ATOM 1527 C C . VAL A 1 190 ? -27.095 -1.976 45.105 1.00 93.19 190 VAL A C 1
ATOM 1529 O O . VAL A 1 190 ? -27.988 -1.833 45.933 1.00 93.19 190 VAL A O 1
ATOM 1532 N N . SER A 1 191 ? -26.164 -2.924 45.222 1.00 93.44 191 SER A N 1
ATOM 1533 C CA . SER A 1 191 ? -26.128 -3.862 46.349 1.00 93.44 191 SER A CA 1
ATOM 1534 C C . SER A 1 191 ? -25.857 -3.186 47.698 1.00 93.44 191 SER A C 1
ATOM 1536 O O . SER A 1 191 ? -26.224 -3.742 48.731 1.00 93.44 191 SER A O 1
ATOM 1538 N N . GLU A 1 192 ? -25.184 -2.036 47.704 1.00 93.62 192 GLU A N 1
ATOM 1539 C CA . GLU A 1 192 ? -24.847 -1.270 48.910 1.00 93.62 192 GLU A CA 1
ATOM 1540 C C . GLU A 1 192 ? -25.954 -0.265 49.297 1.00 93.62 192 GLU A C 1
ATOM 1542 O O . GLU A 1 192 ? -25.965 0.238 50.421 1.00 93.62 192 GLU A O 1
ATOM 1547 N N . LEU A 1 193 ? -26.921 0.003 48.408 1.00 89.81 193 LEU A N 1
ATOM 1548 C CA . LEU A 1 193 ? -28.076 0.870 48.666 1.00 89.81 193 LEU A CA 1
ATOM 1549 C C . LEU A 1 193 ? -29.124 0.163 49.545 1.00 89.81 193 LEU A C 1
ATOM 1551 O O . LEU A 1 193 ? -30.167 -0.280 49.070 1.00 89.81 193 LEU A O 1
ATOM 1555 N N . THR A 1 194 ? -28.855 0.067 50.849 1.00 90.31 194 THR A N 1
ATOM 1556 C CA . THR A 1 194 ? -29.759 -0.574 51.829 1.00 90.31 194 THR A CA 1
ATOM 1557 C C . THR A 1 194 ? -30.507 0.410 52.733 1.00 90.31 194 THR A C 1
ATOM 1559 O O . THR A 1 194 ? -31.293 -0.006 53.582 1.00 90.31 194 THR A O 1
ATOM 1562 N N . GLU A 1 195 ? -30.243 1.710 52.616 1.00 90.81 195 GLU A N 1
ATOM 1563 C CA . GLU A 1 195 ? -30.829 2.735 53.482 1.00 90.81 195 GLU A CA 1
ATOM 1564 C C . GLU A 1 195 ? -32.263 3.102 53.062 1.00 90.81 195 GLU A C 1
ATOM 1566 O O . GLU A 1 195 ? -32.532 3.335 51.887 1.00 90.81 195 GLU A O 1
ATOM 1571 N N . VAL A 1 196 ? -33.179 3.196 54.034 1.00 84.62 196 VAL A N 1
ATOM 1572 C CA . VAL A 1 196 ? -34.611 3.484 53.796 1.00 84.62 196 VAL A CA 1
ATOM 1573 C C . VAL A 1 196 ? -34.977 4.956 54.070 1.00 84.62 196 VAL A C 1
ATOM 1575 O O . VAL A 1 196 ? -35.943 5.458 53.504 1.00 84.62 196 VAL A O 1
ATOM 1578 N N . GLY A 1 197 ? -34.179 5.673 54.875 1.00 88.75 197 GLY A N 1
ATOM 1579 C CA . GLY A 1 197 ? -34.393 7.079 55.245 1.00 88.75 197 GLY A CA 1
ATOM 1580 C C . GLY A 1 197 ? -35.458 7.272 56.335 1.00 88.75 197 GLY A C 1
ATOM 1581 O O . GLY A 1 197 ? -36.638 7.025 56.119 1.00 88.75 197 GLY A O 1
ATOM 1582 N N . GLU A 1 198 ? -35.056 7.746 57.519 1.00 91.31 198 GLU A N 1
ATOM 1583 C CA . GLU A 1 198 ? -35.961 7.902 58.679 1.00 91.31 198 GLU A CA 1
ATOM 1584 C C . GLU A 1 198 ? -36.672 9.269 58.747 1.00 91.31 198 GLU A C 1
ATOM 1586 O O . GLU A 1 198 ? -37.563 9.470 59.572 1.00 91.31 198 GLU A O 1
ATOM 1591 N N . THR A 1 199 ? -36.305 10.222 57.884 1.00 95.44 199 THR A N 1
ATOM 1592 C CA . THR A 1 199 ? -36.901 11.567 57.820 1.00 95.44 199 THR A CA 1
ATOM 1593 C C . THR A 1 199 ? -37.297 11.930 56.393 1.00 95.44 199 THR A C 1
ATOM 1595 O O . THR A 1 199 ? -36.699 11.437 55.437 1.00 95.44 199 THR A O 1
ATOM 1598 N N . VAL A 1 200 ? -38.272 12.833 56.242 1.00 94.62 200 VAL A N 1
ATOM 1599 C CA . VAL A 1 200 ? -38.723 13.319 54.923 1.00 94.62 200 VAL A CA 1
ATOM 1600 C C . VAL A 1 200 ? -37.559 13.936 54.139 1.00 94.62 200 VAL A C 1
ATOM 1602 O O . VAL A 1 200 ? -37.312 13.528 53.010 1.00 94.62 200 VAL A O 1
ATOM 1605 N N . ASP A 1 201 ? -36.764 14.811 54.767 1.00 94.88 201 ASP A N 1
ATOM 1606 C CA . ASP A 1 201 ? -35.592 15.428 54.125 1.00 94.88 201 ASP A CA 1
ATOM 1607 C C . ASP A 1 201 ? -34.554 14.391 53.654 1.00 94.88 201 ASP A C 1
ATOM 1609 O O . ASP A 1 201 ? -33.906 14.556 52.610 1.00 94.88 201 ASP A O 1
ATOM 1613 N N . ARG A 1 202 ? -34.378 13.298 54.417 1.00 93.44 202 ARG A N 1
ATOM 1614 C CA . ARG A 1 202 ? -33.459 12.219 54.041 1.00 93.44 202 ARG A CA 1
ATOM 1615 C C . ARG A 1 202 ? -34.005 11.420 52.866 1.00 93.44 202 ARG A C 1
ATOM 1617 O O . ARG A 1 202 ? -33.250 11.172 51.928 1.00 93.44 202 ARG A O 1
ATOM 1624 N N . VAL A 1 203 ? -35.291 11.074 52.889 1.00 94.62 203 VAL A N 1
ATOM 1625 C CA . VAL A 1 203 ? -35.976 10.392 51.782 1.00 94.62 203 VAL A CA 1
ATOM 1626 C C . VAL A 1 203 ? -35.903 11.230 50.501 1.00 94.62 203 VAL A C 1
ATOM 1628 O O . VAL A 1 203 ? -35.511 10.706 49.462 1.00 94.62 203 VAL A O 1
ATOM 1631 N N . ASP A 1 204 ? -36.157 12.539 50.566 1.00 95.38 204 ASP A N 1
ATOM 1632 C CA . ASP A 1 204 ? -36.060 13.442 49.407 1.00 95.38 204 ASP A CA 1
ATOM 1633 C C . ASP A 1 204 ? -34.638 13.522 48.834 1.00 95.38 204 ASP A C 1
ATOM 1635 O O . ASP A 1 204 ? -34.431 13.693 47.629 1.00 95.38 204 ASP A O 1
ATOM 1639 N N . THR A 1 205 ? -33.624 13.405 49.689 1.00 94.12 205 THR A N 1
ATOM 1640 C CA . THR A 1 205 ? -32.225 13.347 49.251 1.00 94.12 205 THR A CA 1
ATOM 1641 C C . THR A 1 205 ? -31.912 12.008 48.586 1.00 94.12 205 THR A C 1
ATOM 1643 O O . THR A 1 205 ? -31.394 12.005 47.473 1.00 94.12 205 THR A O 1
ATOM 1646 N N . LEU A 1 206 ? -32.317 10.888 49.194 1.00 93.94 206 LEU A N 1
ATOM 1647 C CA . LEU A 1 206 ? -32.149 9.550 48.619 1.00 93.94 206 LEU A CA 1
ATOM 1648 C C . LEU A 1 206 ? -32.837 9.426 47.254 1.00 93.94 206 LEU A C 1
ATOM 1650 O O . LEU A 1 206 ? -32.246 8.894 46.321 1.00 93.94 206 LEU A O 1
ATOM 1654 N N . ILE A 1 207 ? -34.050 9.966 47.097 1.00 93.94 207 ILE A N 1
ATOM 1655 C CA . ILE A 1 207 ? -34.758 9.981 45.809 1.00 93.94 207 ILE A CA 1
ATOM 1656 C C . ILE A 1 207 ? -33.952 10.749 44.756 1.00 93.94 207 ILE A C 1
ATOM 1658 O O . ILE A 1 207 ? -33.793 10.265 43.636 1.00 93.94 207 ILE A O 1
ATOM 1662 N N . ARG A 1 208 ? -33.423 11.934 45.090 1.00 95.25 208 ARG A N 1
ATOM 1663 C CA . ARG A 1 208 ? -32.608 12.725 44.152 1.00 95.25 208 ARG A CA 1
ATOM 1664 C C . ARG A 1 208 ? -31.339 11.983 43.734 1.00 95.25 208 ARG A C 1
ATOM 1666 O O . ARG A 1 208 ? -31.038 11.948 42.540 1.00 95.25 208 ARG A O 1
ATOM 1673 N N . ASP A 1 209 ? -30.650 11.363 44.686 1.00 93.94 209 ASP A N 1
ATOM 1674 C CA . ASP A 1 209 ? -29.432 10.591 44.433 1.00 93.94 209 ASP A CA 1
ATOM 1675 C C . ASP A 1 209 ? -29.728 9.358 43.564 1.00 93.94 209 ASP A C 1
ATOM 1677 O O . ASP A 1 209 ? -29.030 9.108 42.580 1.00 93.94 209 ASP A O 1
ATOM 1681 N N . LEU A 1 210 ? -30.818 8.636 43.852 1.00 93.81 210 LEU A N 1
ATOM 1682 C CA . LEU A 1 210 ? -31.276 7.490 43.063 1.00 93.81 210 LEU A CA 1
ATOM 1683 C C . LEU A 1 210 ? -31.647 7.882 41.632 1.00 93.81 210 LEU A C 1
ATOM 1685 O O . LEU A 1 210 ? -31.279 7.178 40.696 1.00 93.81 210 LEU A O 1
ATOM 1689 N N . VAL A 1 211 ? -32.332 9.011 41.435 1.00 95.88 211 VAL A N 1
ATOM 1690 C CA . VAL A 1 211 ? -32.671 9.513 40.094 1.00 95.88 211 VAL A CA 1
ATOM 1691 C C . VAL A 1 211 ? -31.410 9.905 39.320 1.00 95.88 211 VAL A C 1
ATOM 1693 O O . VAL A 1 211 ? -31.321 9.651 38.118 1.00 95.88 211 VAL A O 1
ATOM 1696 N N . ALA A 1 212 ? -30.419 10.513 39.977 1.00 95.19 212 ALA A N 1
ATOM 1697 C CA . ALA A 1 212 ? -29.139 10.826 39.344 1.00 95.19 212 ALA A CA 1
ATOM 1698 C C . ALA A 1 212 ? -28.375 9.550 38.958 1.00 95.19 212 ALA A C 1
ATOM 1700 O O . ALA A 1 212 ? -27.892 9.435 37.832 1.00 95.19 212 ALA A O 1
ATOM 1701 N N . PHE A 1 213 ? -28.328 8.568 39.858 1.00 95.62 213 PHE A N 1
ATOM 1702 C CA . PHE A 1 213 ? -27.686 7.281 39.614 1.00 95.62 213 PHE A CA 1
ATOM 1703 C C . PHE A 1 213 ? -28.387 6.477 38.509 1.00 95.62 213 PHE A C 1
ATOM 1705 O O . PHE A 1 213 ? -27.725 5.934 37.628 1.00 95.62 213 PHE A O 1
ATOM 1712 N N . GLN A 1 214 ? -29.722 6.473 38.477 1.00 95.56 214 GLN A N 1
ATOM 1713 C CA . GLN A 1 214 ? -30.501 5.843 37.411 1.00 95.56 214 GLN A CA 1
ATOM 1714 C C . GLN A 1 214 ? -30.102 6.384 36.034 1.00 95.56 214 GLN A C 1
ATOM 1716 O O . GLN A 1 214 ? -29.933 5.600 35.104 1.00 95.56 214 GLN A O 1
ATOM 1721 N N . LYS A 1 215 ? -29.913 7.703 35.895 1.00 95.88 215 LYS A N 1
ATOM 1722 C CA . LYS A 1 215 ? -29.480 8.309 34.625 1.00 95.88 215 LYS A CA 1
ATOM 1723 C C . LYS A 1 215 ? -28.105 7.807 34.182 1.00 95.88 215 LYS A C 1
ATOM 1725 O O . LYS A 1 215 ? -27.920 7.549 32.997 1.00 95.88 215 LYS A O 1
ATOM 1730 N N . LEU A 1 216 ? -27.168 7.640 35.118 1.00 94.69 216 LEU A N 1
ATOM 1731 C CA . LEU A 1 216 ? -25.849 7.067 34.825 1.00 94.69 216 LEU A CA 1
ATOM 1732 C C . LEU A 1 216 ? -25.969 5.615 34.347 1.00 94.69 216 LEU A C 1
ATOM 1734 O O . LEU A 1 216 ? -25.373 5.252 33.338 1.00 94.69 216 LEU A O 1
ATOM 1738 N N . CYS A 1 217 ? -26.779 4.799 35.025 1.00 94.94 217 CYS A N 1
ATOM 1739 C CA . CYS A 1 217 ? -27.024 3.415 34.618 1.00 94.94 217 CYS A CA 1
ATOM 1740 C C . CYS A 1 217 ? -27.658 3.315 33.229 1.00 94.94 217 CYS A C 1
ATOM 1742 O O . CYS A 1 217 ? -27.221 2.493 32.432 1.00 94.94 217 CYS A O 1
ATOM 1744 N N . VAL A 1 218 ? -28.658 4.150 32.931 1.00 95.69 218 VAL A N 1
ATOM 1745 C CA . VAL A 1 218 ? -29.313 4.173 31.614 1.00 95.69 218 VAL A CA 1
ATOM 1746 C C . VAL A 1 218 ? -28.304 4.509 30.518 1.00 95.69 218 VAL A C 1
ATOM 1748 O O . VAL A 1 218 ? -28.225 3.776 29.541 1.00 95.69 218 VAL A O 1
ATOM 1751 N N . SER A 1 219 ? -27.472 5.535 30.717 1.00 95.38 219 SER A N 1
ATOM 1752 C CA . SER A 1 219 ? -26.442 5.909 29.740 1.00 95.38 219 SER A CA 1
ATOM 1753 C C . SER A 1 219 ? -25.423 4.788 29.487 1.00 95.38 219 SER A C 1
ATOM 1755 O O . SER A 1 219 ? -25.009 4.575 28.350 1.00 95.38 219 SER A O 1
ATOM 1757 N N . GLU A 1 220 ? -25.030 4.040 30.523 1.00 94.69 220 GLU A N 1
ATOM 1758 C CA . GLU A 1 220 ? -24.129 2.891 30.364 1.00 94.69 220 GLU A CA 1
ATOM 1759 C C . GLU A 1 220 ? -24.786 1.709 29.636 1.00 94.69 220 GLU A C 1
ATOM 1761 O O . GLU A 1 220 ? -24.122 1.021 28.861 1.00 94.69 220 GLU A O 1
ATOM 1766 N N . VAL A 1 221 ? -26.087 1.484 29.848 1.00 95.25 221 VAL A N 1
ATOM 1767 C CA . VAL A 1 221 ? -26.854 0.459 29.124 1.00 95.25 221 VAL A CA 1
ATOM 1768 C C . VAL A 1 221 ? -27.005 0.829 27.650 1.00 95.25 221 VAL A C 1
ATOM 1770 O O . VAL A 1 221 ? -26.740 -0.014 26.799 1.00 95.25 221 VAL A O 1
ATOM 1773 N N . GLU A 1 222 ? -27.337 2.083 27.335 1.00 96.06 222 GLU A N 1
ATOM 1774 C CA . GLU A 1 222 ? -27.397 2.578 25.951 1.00 96.06 222 GLU A CA 1
ATOM 1775 C C . GLU A 1 222 ? -26.054 2.363 25.234 1.00 96.06 222 GLU A C 1
ATOM 1777 O O . GLU A 1 222 ? -26.002 1.808 24.136 1.00 96.06 222 GLU A O 1
ATOM 1782 N N . ARG A 1 223 ? -24.939 2.688 25.901 1.00 95.94 223 ARG A N 1
ATOM 1783 C CA . ARG A 1 223 ? -23.591 2.436 25.370 1.00 95.94 223 ARG A CA 1
ATOM 1784 C C . ARG A 1 223 ? -23.315 0.944 25.142 1.00 95.94 223 ARG A C 1
ATOM 1786 O O . ARG A 1 223 ? -22.638 0.579 24.180 1.00 95.94 223 ARG A O 1
ATOM 1793 N N . ALA A 1 224 ? -23.826 0.066 26.005 1.00 96.25 224 ALA A N 1
ATOM 1794 C CA . ALA A 1 224 ? -23.704 -1.381 25.833 1.00 96.25 224 ALA A CA 1
ATOM 1795 C C . ALA A 1 224 ? -24.499 -1.885 24.617 1.00 96.25 224 ALA A C 1
ATOM 1797 O O . ALA A 1 224 ? -24.001 -2.721 23.864 1.00 96.25 224 ALA A O 1
ATOM 1798 N N . GLU A 1 225 ? -25.703 -1.360 24.387 1.00 96.12 225 GLU A N 1
ATOM 1799 C CA . GLU A 1 225 ? -26.531 -1.686 23.218 1.00 96.12 225 GLU A CA 1
ATOM 1800 C C . GLU A 1 225 ? -25.880 -1.223 21.904 1.00 96.12 225 GLU A C 1
ATOM 1802 O O . GLU A 1 225 ? -25.872 -1.959 20.907 1.00 96.12 225 GLU A O 1
ATOM 1807 N N . GLU A 1 226 ? -25.264 -0.038 21.904 1.00 95.31 226 GLU A N 1
ATOM 1808 C CA . GLU A 1 226 ? -24.453 0.449 20.783 1.00 95.31 226 GLU A CA 1
ATOM 1809 C C . GLU A 1 226 ? -23.260 -0.475 20.506 1.00 95.31 226 GLU A C 1
ATOM 1811 O O . GLU A 1 226 ? -22.992 -0.820 19.349 1.00 95.31 226 GLU A O 1
ATOM 1816 N N . LEU A 1 227 ? -22.570 -0.927 21.560 1.00 95.69 227 LEU A N 1
ATOM 1817 C CA . LEU A 1 227 ? -21.446 -1.851 21.435 1.00 95.69 227 LEU A CA 1
ATOM 1818 C C . LEU A 1 227 ? -21.890 -3.202 20.856 1.00 95.69 227 LEU A C 1
ATOM 1820 O O . LEU A 1 227 ? -21.240 -3.710 19.941 1.00 95.69 227 LEU A O 1
ATOM 1824 N N . VAL A 1 228 ? -23.015 -3.758 21.316 1.00 95.44 228 VAL A N 1
ATOM 1825 C CA . VAL A 1 228 ? -23.603 -4.988 20.751 1.00 95.44 228 VAL A CA 1
ATOM 1826 C C . VAL A 1 228 ? -23.904 -4.803 19.265 1.00 95.44 228 VAL A C 1
ATOM 1828 O O . VAL A 1 228 ? -23.472 -5.609 18.439 1.00 95.44 228 VAL A O 1
ATOM 1831 N N . SER A 1 229 ? -24.554 -3.695 18.904 1.00 94.00 229 SER A N 1
ATOM 1832 C CA . SER A 1 229 ? -24.857 -3.355 17.509 1.00 94.00 229 SER A CA 1
ATOM 1833 C C . SER A 1 229 ? -23.589 -3.222 16.656 1.00 94.00 229 SER A C 1
ATOM 1835 O O . SER A 1 229 ? -23.574 -3.592 15.478 1.00 94.00 229 SER A O 1
ATOM 1837 N N . SER A 1 230 ? -22.503 -2.698 17.234 1.00 91.81 230 SER A N 1
ATOM 1838 C CA . SER A 1 230 ? -21.185 -2.646 16.597 1.00 91.81 230 SER A CA 1
ATOM 1839 C C . SER A 1 230 ? -20.613 -4.045 16.364 1.00 91.81 230 SER A C 1
ATOM 1841 O O . SER A 1 230 ? -20.265 -4.381 15.230 1.00 91.81 230 SER A O 1
ATOM 1843 N N . GLY A 1 231 ? -20.617 -4.901 17.389 1.00 92.06 231 GLY A N 1
ATOM 1844 C CA . GLY A 1 231 ? -20.157 -6.288 17.289 1.00 92.06 231 GLY A CA 1
ATOM 1845 C C . GLY A 1 231 ? -20.923 -7.095 16.233 1.00 92.06 231 GLY A C 1
ATOM 1846 O O . GLY A 1 231 ? -20.324 -7.805 15.427 1.00 92.06 231 GLY A O 1
ATOM 1847 N N . GLU A 1 232 ? -22.243 -6.926 16.141 1.00 91.94 232 GLU A N 1
ATOM 1848 C CA . GLU A 1 232 ? -23.055 -7.566 15.099 1.00 91.94 232 GLU A CA 1
ATOM 1849 C C . GLU A 1 232 ? -22.704 -7.106 13.677 1.00 91.94 232 GLU A C 1
ATOM 1851 O O . GLU A 1 232 ? -22.815 -7.883 12.721 1.00 91.94 232 GLU A O 1
ATOM 1856 N N . ARG A 1 233 ? -22.315 -5.837 13.498 1.00 89.62 233 ARG A N 1
ATOM 1857 C CA . ARG A 1 233 ? -21.835 -5.336 12.201 1.00 89.62 233 ARG A CA 1
ATOM 1858 C C . ARG A 1 233 ? -20.496 -5.967 11.839 1.00 89.62 233 ARG A C 1
ATOM 1860 O O . ARG A 1 233 ? -20.343 -6.399 10.698 1.00 89.62 233 ARG A O 1
ATOM 1867 N N . MET A 1 234 ? -19.582 -6.091 12.801 1.00 88.25 234 MET A N 1
ATOM 1868 C CA . MET A 1 234 ? -18.289 -6.752 12.591 1.00 88.25 234 MET A CA 1
ATOM 1869 C C . MET A 1 234 ? -18.469 -8.221 12.177 1.00 88.25 234 MET A C 1
ATOM 1871 O O . MET A 1 234 ? -17.854 -8.683 11.217 1.00 88.25 234 MET A O 1
ATOM 1875 N N . LEU A 1 235 ? -19.391 -8.947 12.815 1.00 87.06 235 LEU A N 1
ATOM 1876 C CA . LEU A 1 235 ? -19.707 -10.329 12.434 1.00 87.06 235 LEU A CA 1
ATOM 1877 C C . LEU A 1 235 ? -20.267 -10.430 11.006 1.00 87.06 235 LEU A C 1
ATOM 1879 O O . LEU A 1 235 ? -19.852 -11.288 10.226 1.00 87.06 235 LEU A O 1
ATOM 1883 N N . ARG A 1 236 ? -21.183 -9.530 10.625 1.00 85.00 236 ARG A N 1
ATOM 1884 C CA . ARG A 1 236 ? -21.751 -9.484 9.264 1.00 85.00 236 ARG A CA 1
ATOM 1885 C C . ARG A 1 236 ? -20.721 -9.107 8.198 1.00 85.00 236 ARG A C 1
ATOM 1887 O O . ARG A 1 236 ? -20.825 -9.583 7.069 1.00 85.00 236 ARG A O 1
ATOM 1894 N N . GLY A 1 237 ? -19.731 -8.292 8.554 1.00 75.19 237 GLY A N 1
ATOM 1895 C CA . GLY A 1 237 ? -18.650 -7.853 7.672 1.00 75.19 237 GLY A CA 1
ATOM 1896 C C . GLY A 1 237 ? -17.632 -8.936 7.297 1.00 75.19 237 GLY A C 1
ATOM 1897 O O . GLY A 1 237 ? -16.727 -8.640 6.523 1.00 75.19 237 GLY A O 1
ATOM 1898 N N . ARG A 1 238 ? -17.770 -10.174 7.808 1.00 64.06 238 ARG A N 1
ATOM 1899 C CA . ARG A 1 238 ? -16.745 -11.233 7.725 1.00 64.06 238 ARG A CA 1
ATOM 1900 C C . ARG A 1 238 ? -15.387 -10.737 8.237 1.00 64.06 238 ARG A C 1
ATOM 1902 O O . ARG A 1 238 ? -14.382 -10.795 7.530 1.00 64.06 238 ARG A O 1
ATOM 1909 N N . HIS A 1 239 ? -15.372 -10.212 9.462 1.00 57.41 239 HIS A N 1
ATOM 1910 C CA . HIS A 1 239 ? -14.121 -10.060 10.198 1.00 57.41 239 HIS A CA 1
ATOM 1911 C C . HIS A 1 239 ? -13.572 -11.460 10.497 1.00 57.41 239 HIS A C 1
ATOM 1913 O O . HIS A 1 239 ? -14.083 -12.133 11.388 1.00 57.41 239 HIS A O 1
ATOM 1919 N N . TYR A 1 240 ? -12.542 -11.840 9.735 1.00 54.94 240 TYR A N 1
ATOM 1920 C CA . TYR A 1 240 ? -11.886 -13.155 9.683 1.00 54.94 240 TYR A CA 1
ATOM 1921 C C . TYR A 1 240 ? -12.732 -14.31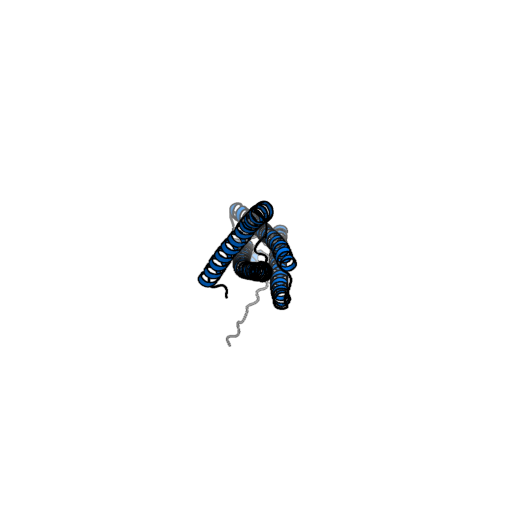5 9.133 1.00 54.94 240 TYR A C 1
ATOM 1923 O O . TYR A 1 240 ? -13.827 -14.613 9.656 1.00 54.94 240 TYR A O 1
#

Organism: NCBI:txid1464854

pLDDT: mean 89.01, std 9.75, range [48.25, 97.94]

InterPro domains:
  IPR051336 Rho GTPase-activating Guanine Nucleotide Exchange Factors [PTHR22826] (2-240)

Radius of gyration: 37.2 Å; chains: 1; bounding box: 78×47×113 Å

Foldseek 3Di:
DDPPPDDDDDDPALVSVCVPDPLCPDDVVSVHDPDDDPVVLVVLVVLLVVLVVLLVVLLVLLVVLLVVLVVVVVVVVVPDALVVLVVVLVVSVVSLVVSVVSLVVSLVSLVVSLVVLVVVCVVDPHHDPSSVVSNVSSVVSNVVSVVSNVVSVVSNVVSSVLSVLVSLVNVLVVLVVVLVVVVVVLVVVVVVPPDDDPDPVRNVVVVVVVVVSVVVVVVSVVSVVVSVVSVVVSVVVPSD

Sequence (240 aa):
KEEFKFKVVVCSCVEDLHQYVDKTELTTDLDGTMPYSHSHWIQQRIALEQFSCQTRAVSLSLDDFTRRLRESAVELGGGGTLEVAQALLVAQGGEYTRLKEEILLAAKRGESLLGDIRQRLSQTPTKEPSSLANITAVERLLVQLEETERTFDEFWQQHSARLHQYLELKTFEQDFKAIQCALDRHLKTVSELTEVGETVDRVDTLIRDLVAFQKLCVSEVERAEELVSSGERMLRGRHY

Secondary structure (DSSP, 8-state):
-----------SSHHHHTTTS-GGGSBGGGT--B---HHHHHHHHHHHHHHHHHHHHHHHHHHHHHHHHHHHHHHHTTT--HHHHHHHHHHHHHHHHHHHHHHHHHHHHHHHHHHHHHHHHHH-SS--HHHHHHHHHHHHHHHHHHHHHHHHHHHHHHHHHHHHHHHHHHHHHHHHHHHHHHHHHHHHHHHH-----SSHHHHHHHHHHHHHHHHHHHHHHHHHHHHHHHHHHHHHTT--